Protein AF-A0A3M2CPX4-F1 (afdb_monomer_lite)

Sequence (340 aa):
MNQQHARAIAVATIAAAAAPALAQQAGPVGPAPAPIDASLMPEEFTLDAMALGVCPDEPPLENFSLTGSVVSVPGFNQGEECAVILNAPANHYPIEILKIRVGWSSVNGGLPDSLEDALRIYPAGLPNPGPFQFEVLGPVLIDGGINEFDITTGGTGSRIVNGGPFTVSLRIANTQTPADPAPFHDANGCQPGKNAVLVNGAVWADACALGVSGDWVMGVVYRRVNCGPDCNGNGIDDPDEIAANPALDCDLDGVLDSCQIAANPALDLNNNGVLDSCEAPLCPADISGDGVVDGLDISFILNVFGPCPPLPPCREDLSGDGVVDGLDISFVLNAFGPCP

pLDDT: mean 81.35, std 20.55, range [25.19, 98.5]

Secondary structure (DSSP, 8-state):
--TTS-TTTT---S----------PPPPPPPPPPPP--TTPPP---------PPPPBPPPEES---SS--EE---PPTT-EEEEEE---GGG-SEEEEEEEEEEE-SSS-PPPEE-SEEEEESS-TT---S-SEEEE-PEEPTTEEEEEE-SSS-EE--EE-SSSEEEEEE-SSPPPTTS-EEEE-SS-PPTTTEEEEETTTEEEEHHHHT--S-BSEEEEEEES-----SS-SSS-HHHHHHH-GGGSSS-SSS-HHHHHHH-GGG-TT-SSS-GGG-TTS-TT--S-SSEESHHHHHHHHHS-EEPPSSSPPTT-SS-SSEESHHHHHHHHHT-EE--

Foldseek 3Di:
DPPDCQQVLDDDDDDDDDDDDDDDDDDDDDDDDDDDDPPDDDDDDPPDPPDQDFADKDDWFFDADQPADKDFDAFDAAFKKKKFWTFDPFVQFFKFFFKKKFFKAFPVWDDDKDWFAWKFKAQAFPPDSDDTQKIAGTDTDHHDGIDIDGPPPGTDGGRTHGGDRIMIITGGHHGTDNRDMGWIFHQPFDDFRGIWMQHPNHGIDTSVVSPDGGGTRITTIMGGPDQAPPQVPPSHGQQVVCVVPVVQVQVVPSGGLQSVCVVPVVQPVVPPSGGCVNDPPLQLQPPVPPQFLDVVSVVVLVVQFFFFDPPPGDSLPPVPPRGRDPVSVVSSVVRGTGGD

Radius of gyration: 32.0 Å; chains: 1; bounding box: 67×47×92 Å

Structure (mmCIF, N/CA/C/O backbone):
data_AF-A0A3M2CPX4-F1
#
_entry.id   AF-A0A3M2CPX4-F1
#
loop_
_atom_site.group_PDB
_atom_site.id
_atom_site.type_symbol
_atom_site.label_atom_id
_atom_site.label_alt_id
_atom_site.label_comp_id
_atom_site.label_asym_id
_atom_site.label_entity_id
_atom_site.label_seq_id
_atom_site.pdbx_PDB_ins_code
_atom_site.Cartn_x
_atom_site.Cartn_y
_atom_site.Cartn_z
_atom_site.occupancy
_atom_site.B_iso_or_equiv
_atom_site.auth_seq_id
_atom_site.auth_comp_id
_atom_site.auth_asym_id
_atom_site.auth_atom_id
_atom_site.pdbx_PDB_model_num
ATOM 1 N N . MET A 1 1 ? 34.198 -15.309 -19.920 1.00 33.84 1 MET A N 1
ATOM 2 C CA . MET A 1 1 ? 33.101 -15.428 -18.934 1.00 33.84 1 MET A CA 1
ATOM 3 C C . MET A 1 1 ? 32.998 -14.060 -18.268 1.00 33.84 1 MET A C 1
ATOM 5 O O . MET A 1 1 ? 33.926 -13.734 -17.555 1.00 33.84 1 MET A O 1
ATOM 9 N N . ASN A 1 2 ? 32.104 -13.111 -18.574 1.00 33.31 2 ASN A N 1
ATOM 10 C CA . ASN A 1 2 ? 30.691 -13.154 -18.976 1.00 33.31 2 ASN A CA 1
ATOM 11 C C . ASN A 1 2 ? 30.309 -11.934 -19.859 1.00 33.31 2 ASN A C 1
ATOM 13 O O . ASN A 1 2 ? 29.407 -11.181 -19.525 1.00 33.31 2 ASN A O 1
ATOM 17 N N . GLN A 1 3 ? 30.970 -11.709 -20.998 1.00 35.62 3 GLN A N 1
ATOM 18 C CA . GLN A 1 3 ? 30.636 -10.586 -21.901 1.00 35.62 3 GLN A CA 1
ATOM 19 C C . GLN A 1 3 ? 29.463 -10.883 -22.873 1.00 35.62 3 GLN A C 1
ATOM 21 O O . GLN A 1 3 ? 29.352 -10.254 -23.920 1.00 35.62 3 GLN A O 1
ATOM 26 N N . GLN A 1 4 ? 28.598 -11.862 -22.562 1.00 36.62 4 GLN A N 1
ATOM 27 C CA . GLN A 1 4 ? 27.505 -12.325 -23.443 1.00 36.62 4 GLN A CA 1
ATOM 28 C C . GLN A 1 4 ? 26.195 -12.749 -22.730 1.00 36.62 4 GLN A C 1
ATOM 30 O O . GLN A 1 4 ? 25.322 -13.312 -23.383 1.00 36.62 4 GLN A O 1
ATOM 35 N N . HIS A 1 5 ? 26.000 -12.505 -21.428 1.00 40.91 5 HIS A N 1
ATOM 36 C CA . HIS A 1 5 ? 24.935 -13.189 -20.663 1.00 40.91 5 HIS A CA 1
ATOM 37 C C . HIS A 1 5 ? 23.522 -12.566 -20.626 1.00 40.91 5 HIS A C 1
ATOM 39 O O . HIS A 1 5 ? 22.710 -13.060 -19.859 1.00 40.91 5 HIS A O 1
ATOM 45 N N . ALA A 1 6 ? 23.164 -11.594 -21.478 1.00 40.69 6 ALA A N 1
ATOM 46 C CA . ALA A 1 6 ? 21.755 -11.193 -21.670 1.00 40.69 6 ALA A CA 1
ATOM 47 C C . ALA A 1 6 ? 21.588 -10.235 -22.873 1.00 40.69 6 ALA A C 1
ATOM 49 O O . ALA A 1 6 ? 21.603 -9.026 -22.703 1.00 40.69 6 ALA A O 1
ATOM 50 N N . ARG A 1 7 ? 21.448 -10.721 -24.114 1.00 50.34 7 ARG A N 1
ATOM 51 C CA . ARG A 1 7 ? 21.312 -9.873 -25.333 1.00 50.34 7 ARG A CA 1
ATOM 52 C C . ARG A 1 7 ? 19.991 -9.050 -25.397 1.00 50.34 7 ARG A C 1
ATOM 54 O O . ARG A 1 7 ? 19.161 -9.376 -26.231 1.00 50.34 7 ARG A O 1
ATOM 61 N N . ALA A 1 8 ? 19.793 -8.031 -24.555 1.00 47.91 8 ALA A N 1
ATOM 62 C CA . ALA A 1 8 ? 18.477 -7.474 -24.157 1.00 47.91 8 ALA A CA 1
ATOM 63 C C . ALA A 1 8 ? 17.665 -8.439 -23.260 1.00 47.91 8 ALA A C 1
ATOM 65 O O . ALA A 1 8 ? 16.444 -8.442 -23.237 1.00 47.91 8 ALA A O 1
ATOM 66 N N . ILE A 1 9 ? 18.391 -9.294 -22.528 1.00 50.78 9 ILE A N 1
ATOM 67 C CA . ILE A 1 9 ? 17.902 -10.499 -21.848 1.00 50.78 9 ILE A CA 1
ATOM 68 C C . ILE A 1 9 ? 17.323 -11.557 -22.827 1.00 50.78 9 ILE A C 1
ATOM 70 O O . ILE A 1 9 ? 16.130 -11.793 -22.929 1.00 50.78 9 ILE A O 1
ATOM 74 N N . ALA A 1 10 ? 18.230 -12.165 -23.609 1.00 34.03 10 ALA A N 1
ATOM 75 C CA . ALA A 1 10 ? 18.066 -13.326 -24.503 1.00 34.03 10 ALA A CA 1
ATOM 76 C C . ALA A 1 10 ? 16.714 -13.474 -25.241 1.00 34.03 10 ALA A C 1
ATOM 78 O O . ALA A 1 10 ? 15.891 -14.302 -24.873 1.00 34.03 10 ALA A O 1
ATOM 79 N N . VAL A 1 11 ? 16.561 -12.735 -26.351 1.00 37.16 11 VAL A N 1
ATOM 80 C CA . VAL A 1 11 ? 15.769 -13.069 -27.557 1.00 37.16 11 VAL A CA 1
ATOM 81 C C . VAL A 1 11 ? 14.735 -14.179 -27.350 1.00 37.16 11 VAL A C 1
ATOM 83 O O . VAL A 1 11 ? 15.082 -15.362 -27.392 1.00 37.16 11 VAL A O 1
ATOM 86 N N . ALA A 1 12 ? 13.469 -13.767 -27.232 1.00 33.94 12 ALA A N 1
ATOM 87 C CA . ALA A 1 12 ? 12.294 -14.451 -27.766 1.00 33.94 12 ALA A CA 1
ATOM 88 C C . ALA A 1 12 ? 12.654 -15.681 -28.614 1.00 33.94 12 ALA A C 1
ATOM 90 O O . ALA A 1 12 ? 12.834 -15.592 -29.829 1.00 33.94 12 ALA A O 1
ATOM 91 N N . THR A 1 13 ? 12.811 -16.839 -27.986 1.00 32.78 13 THR A N 1
ATOM 92 C CA . THR A 1 13 ? 13.064 -18.069 -28.723 1.00 32.78 13 THR A CA 1
ATOM 93 C C . THR A 1 13 ? 11.813 -18.911 -28.622 1.00 32.78 13 THR A C 1
ATOM 95 O O . THR A 1 13 ? 11.566 -19.574 -27.624 1.00 32.78 13 THR A O 1
ATOM 98 N N . ILE A 1 14 ? 11.073 -18.867 -29.737 1.00 29.19 14 ILE A N 1
ATOM 99 C CA . ILE A 1 14 ? 9.973 -19.730 -30.187 1.00 29.19 14 ILE A CA 1
ATOM 100 C C . ILE A 1 14 ? 8.615 -19.006 -30.209 1.00 29.19 14 ILE A C 1
ATOM 102 O O . ILE A 1 14 ? 7.909 -18.908 -29.218 1.00 29.19 14 ILE A O 1
ATOM 106 N N . ALA A 1 15 ? 8.261 -18.534 -31.408 1.00 31.23 15 ALA A N 1
ATOM 107 C CA . ALA A 1 15 ? 6.926 -18.616 -31.998 1.00 31.23 15 ALA A CA 1
ATOM 108 C C . ALA A 1 15 ? 5.713 -18.614 -31.039 1.00 31.23 15 ALA A C 1
ATOM 110 O O . ALA A 1 15 ? 5.285 -19.666 -30.572 1.00 31.23 15 ALA A O 1
ATOM 111 N N . ALA A 1 16 ? 5.039 -17.469 -30.922 1.00 28.34 16 ALA A N 1
ATOM 112 C CA . ALA A 1 16 ? 3.586 -17.462 -30.785 1.00 28.34 16 ALA A CA 1
ATOM 113 C C . ALA A 1 16 ? 3.006 -16.964 -32.112 1.00 28.34 16 ALA A C 1
ATOM 115 O O . ALA A 1 16 ? 3.350 -15.894 -32.608 1.00 28.34 16 ALA A O 1
ATOM 116 N N . ALA A 1 17 ? 2.240 -17.848 -32.739 1.00 25.30 17 ALA A N 1
ATOM 117 C CA . ALA A 1 17 ? 1.821 -17.813 -34.125 1.00 25.30 17 ALA A CA 1
ATOM 118 C C . ALA A 1 17 ? 1.102 -16.522 -34.543 1.00 25.30 17 ALA A C 1
ATOM 120 O O . ALA A 1 17 ? 0.363 -15.911 -33.776 1.00 25.30 17 ALA A O 1
ATOM 121 N N . ALA A 1 18 ? 1.285 -16.181 -35.819 1.00 31.77 18 ALA A N 1
ATOM 122 C CA . ALA A 1 18 ? 0.488 -15.207 -36.541 1.00 31.77 18 ALA A CA 1
ATOM 123 C C . ALA A 1 18 ? -1.016 -15.389 -36.260 1.00 31.77 18 ALA A C 1
ATOM 125 O O . ALA A 1 18 ? -1.585 -16.442 -36.549 1.00 31.77 18 ALA A O 1
ATOM 126 N N . ALA A 1 19 ? -1.659 -14.333 -35.766 1.00 25.19 19 ALA A N 1
ATOM 127 C CA . ALA A 1 19 ? -3.101 -14.147 -35.843 1.00 25.19 19 ALA A CA 1
ATOM 128 C C . ALA A 1 19 ? -3.364 -12.843 -36.618 1.00 25.19 19 ALA A C 1
ATOM 130 O O . ALA A 1 19 ? -2.621 -11.873 -36.449 1.00 25.19 19 ALA A O 1
ATOM 131 N N . PRO A 1 20 ? -4.344 -12.824 -37.536 1.00 26.30 20 PRO A N 1
ATOM 132 C CA . PRO A 1 20 ? -4.463 -11.772 -38.532 1.00 26.30 20 PRO A CA 1
ATOM 133 C C . PRO A 1 20 ? -4.984 -10.474 -37.913 1.00 26.30 20 PRO A C 1
ATOM 135 O O . PRO A 1 20 ? -5.778 -10.482 -36.975 1.00 26.30 20 PRO A O 1
ATOM 138 N N . ALA A 1 21 ? -4.560 -9.357 -38.501 1.00 27.06 21 ALA A N 1
ATOM 139 C CA . ALA A 1 21 ? -5.095 -8.035 -38.226 1.00 27.06 21 ALA A CA 1
ATOM 140 C C . ALA A 1 21 ? -6.624 -8.025 -38.406 1.00 27.06 21 ALA A C 1
ATOM 142 O O . ALA A 1 21 ? -7.132 -8.179 -39.519 1.00 27.06 21 ALA A O 1
ATOM 143 N N . LEU A 1 22 ? -7.353 -7.820 -37.310 1.00 25.73 22 LEU A N 1
ATOM 144 C CA . LEU A 1 22 ? -8.761 -7.450 -37.340 1.00 25.73 22 LEU A CA 1
ATOM 145 C C . LEU A 1 22 ? -8.846 -5.926 -37.325 1.00 25.73 22 LEU A C 1
ATOM 147 O O . LEU A 1 22 ? -8.601 -5.272 -36.316 1.00 25.73 22 LEU A O 1
ATOM 151 N N . ALA A 1 23 ? -9.186 -5.370 -38.484 1.00 32.97 23 ALA A N 1
ATOM 152 C CA . ALA A 1 23 ? -9.671 -4.009 -38.602 1.00 32.97 23 ALA A CA 1
ATOM 153 C C . ALA A 1 23 ? -10.959 -3.867 -37.775 1.00 32.97 23 ALA A C 1
ATOM 155 O O . ALA A 1 23 ? -11.937 -4.566 -38.038 1.00 32.97 23 ALA A O 1
ATOM 156 N N . GLN A 1 24 ? -10.982 -2.947 -36.810 1.00 29.44 24 GLN A N 1
ATOM 157 C CA . GLN A 1 24 ? -12.228 -2.477 -36.212 1.00 29.44 24 GLN A CA 1
ATOM 158 C C . GLN A 1 24 ? -12.453 -1.018 -36.591 1.00 29.44 24 GLN A C 1
ATOM 160 O O . GLN A 1 24 ? -11.697 -0.115 -36.246 1.00 29.44 24 GLN A O 1
ATOM 165 N N . GLN A 1 25 ? -13.505 -0.846 -37.385 1.00 27.78 25 GLN A N 1
ATOM 166 C CA . GLN A 1 25 ? -14.085 0.420 -37.785 1.00 27.78 25 GLN A CA 1
ATOM 167 C C . GLN A 1 25 ? -14.740 1.077 -36.566 1.00 27.78 25 GLN A C 1
ATOM 169 O O . GLN A 1 25 ? -15.472 0.423 -35.825 1.00 27.78 25 GLN A O 1
ATOM 174 N N . ALA A 1 26 ? -14.495 2.373 -36.383 1.00 28.81 26 ALA A N 1
ATOM 175 C CA . ALA A 1 26 ? -15.201 3.192 -35.410 1.00 28.81 26 ALA A CA 1
ATOM 176 C C . ALA A 1 26 ? -16.690 3.300 -35.794 1.00 28.81 26 ALA A C 1
ATOM 178 O O . ALA A 1 26 ? -17.024 3.808 -36.865 1.00 28.81 26 ALA A O 1
ATOM 179 N N . GLY A 1 27 ? -17.577 2.818 -34.922 1.00 32.31 27 GLY A N 1
ATOM 180 C CA . GLY A 1 27 ? -19.010 3.118 -34.960 1.00 32.31 27 GLY A CA 1
ATOM 181 C C . GLY A 1 27 ? -19.337 4.340 -34.085 1.00 32.31 27 GLY A C 1
ATOM 182 O O . GLY A 1 27 ? -18.608 4.603 -33.128 1.00 32.31 27 GLY A O 1
ATOM 183 N N . PRO A 1 28 ? -20.400 5.107 -34.390 1.00 30.61 28 PRO A N 1
ATOM 184 C CA . PRO A 1 28 ? -20.718 6.341 -33.676 1.00 30.61 28 PRO A CA 1
ATOM 185 C C . PRO A 1 28 ? -21.241 6.066 -32.258 1.00 30.61 28 PRO A C 1
ATOM 187 O O . PRO A 1 28 ? -22.150 5.261 -32.058 1.00 30.61 28 PRO A O 1
ATOM 190 N N . VAL A 1 29 ? -20.673 6.777 -31.282 1.00 36.50 29 VAL A N 1
ATOM 191 C CA . VAL A 1 29 ? -21.113 6.811 -29.880 1.00 36.50 29 VAL A CA 1
ATOM 192 C C . VAL A 1 29 ? -22.450 7.563 -29.797 1.00 36.50 29 VAL A C 1
ATOM 194 O O . VAL A 1 29 ? -22.574 8.670 -30.321 1.00 36.50 29 VAL A O 1
ATOM 197 N N . GLY A 1 30 ? -23.463 6.944 -29.181 1.00 33.06 30 GLY A N 1
ATOM 198 C CA . GLY A 1 30 ? -24.773 7.558 -28.922 1.00 33.06 30 GLY A CA 1
ATOM 199 C C . GLY A 1 30 ? -24.707 8.701 -27.894 1.00 33.06 30 GLY A C 1
ATOM 200 O O . GLY A 1 30 ? -23.693 8.854 -27.214 1.00 33.06 30 GLY A O 1
ATOM 201 N N . PRO A 1 31 ? -25.761 9.530 -27.775 1.00 32.72 31 PRO A N 1
ATOM 202 C CA . PRO A 1 31 ? -25.719 10.722 -26.937 1.00 32.72 31 PRO A CA 1
ATOM 203 C C . PRO A 1 31 ? -25.664 10.375 -25.443 1.00 32.72 31 PRO A C 1
ATOM 205 O O . PRO A 1 31 ? -26.282 9.413 -24.986 1.00 32.72 31 PRO A O 1
ATOM 208 N N . ALA A 1 32 ? -24.919 11.197 -24.702 1.00 34.38 32 ALA A N 1
ATOM 209 C CA . ALA A 1 32 ? -24.736 11.107 -23.259 1.00 34.38 32 ALA A CA 1
ATOM 210 C C . ALA A 1 32 ? -26.069 11.219 -22.485 1.00 34.38 32 ALA A C 1
ATOM 212 O O . ALA A 1 32 ? -26.958 11.963 -22.914 1.00 34.38 32 ALA A O 1
ATOM 213 N N . PRO A 1 33 ? -26.219 10.530 -21.337 1.00 31.88 33 PRO A N 1
ATOM 214 C CA . PRO A 1 33 ? -27.365 10.725 -20.457 1.00 31.88 33 PRO A CA 1
ATOM 215 C C . PRO A 1 33 ? -27.341 12.125 -19.820 1.00 31.88 33 PRO A C 1
ATOM 217 O O . PRO A 1 33 ? -26.282 12.668 -19.508 1.00 31.88 33 PRO A O 1
ATOM 220 N N . ALA A 1 34 ? -28.530 12.710 -19.666 1.00 36.09 34 ALA A N 1
ATOM 221 C CA . ALA A 1 34 ? -28.745 14.050 -19.122 1.00 36.09 34 ALA A CA 1
ATOM 222 C C . ALA A 1 34 ? -28.325 14.163 -17.637 1.00 36.09 34 ALA A C 1
ATOM 224 O O . ALA A 1 34 ? -28.389 13.165 -16.915 1.00 36.09 34 ALA A O 1
ATOM 225 N N . PRO A 1 35 ? -27.924 15.362 -17.168 1.00 36.22 35 PRO A N 1
ATOM 226 C CA . PRO A 1 35 ? -27.501 15.571 -15.788 1.00 36.22 35 PRO A CA 1
ATOM 227 C C . PRO A 1 35 ? -28.671 15.426 -14.807 1.00 36.22 35 PRO A C 1
ATOM 229 O O . PRO A 1 35 ? -29.792 15.860 -15.069 1.00 36.22 35 PRO A O 1
ATOM 232 N N . ILE A 1 36 ? -28.369 14.819 -13.664 1.00 38.72 36 ILE A N 1
ATOM 233 C CA . ILE A 1 36 ? -29.230 14.725 -12.483 1.00 38.72 36 ILE A CA 1
ATOM 234 C C . ILE A 1 36 ? -29.368 16.114 -11.844 1.00 38.72 36 ILE A C 1
ATOM 236 O O . ILE A 1 36 ? -28.372 16.772 -11.552 1.00 38.72 36 ILE A O 1
ATOM 240 N N . ASP A 1 37 ? -30.612 16.559 -11.668 1.00 39.53 37 ASP A N 1
ATOM 241 C CA . ASP A 1 37 ? -30.983 17.827 -11.036 1.00 39.53 37 ASP A CA 1
ATOM 242 C C . ASP A 1 37 ? -30.763 17.743 -9.515 1.00 39.53 37 ASP A C 1
ATOM 244 O O . ASP A 1 37 ? -31.444 16.993 -8.815 1.00 39.53 37 ASP A O 1
ATOM 248 N N . ALA A 1 38 ? -29.785 18.499 -9.011 1.00 40.66 38 ALA A N 1
ATOM 249 C CA . ALA A 1 38 ? -29.392 18.542 -7.602 1.00 40.66 38 ALA A CA 1
ATOM 250 C C . ALA A 1 38 ? -30.341 19.376 -6.711 1.00 40.66 38 ALA A C 1
ATOM 252 O O . ALA A 1 38 ? -30.062 19.564 -5.531 1.00 40.66 38 ALA A O 1
ATOM 253 N N . SER A 1 39 ? -31.464 19.877 -7.236 1.00 38.44 39 SER A N 1
ATOM 254 C CA . SER A 1 39 ? -32.357 20.795 -6.513 1.00 38.44 39 SER A CA 1
ATOM 255 C C . SER A 1 39 ? -33.370 20.125 -5.558 1.00 38.44 39 SER A C 1
ATOM 257 O O . SER A 1 39 ? -34.274 20.810 -5.076 1.00 38.44 39 SER A O 1
ATOM 259 N N . LEU A 1 40 ? -33.284 18.815 -5.288 1.00 38.53 40 LEU A N 1
ATOM 260 C CA . LEU A 1 40 ? -34.324 18.080 -4.537 1.00 38.53 40 LEU A CA 1
ATOM 261 C C . LEU A 1 40 ? -33.831 17.224 -3.355 1.00 38.53 40 LEU A C 1
ATOM 263 O O . LEU A 1 40 ? -34.561 16.339 -2.910 1.00 38.53 40 LEU A O 1
ATOM 267 N N . MET A 1 41 ? -32.643 17.480 -2.801 1.00 34.59 41 MET A N 1
ATOM 268 C CA . MET A 1 41 ? -32.239 16.836 -1.541 1.00 34.59 41 MET A CA 1
ATOM 269 C C . MET A 1 41 ? -32.631 17.724 -0.347 1.00 34.59 41 MET A C 1
ATOM 271 O O . MET A 1 41 ? -32.275 18.902 -0.351 1.00 34.59 41 MET A O 1
ATOM 275 N N . PRO A 1 42 ? -33.410 17.217 0.630 1.00 36.31 42 PRO A N 1
ATOM 276 C CA . PRO A 1 42 ? -33.838 18.004 1.779 1.00 36.31 42 PRO A CA 1
ATOM 277 C C . PRO A 1 42 ? -32.645 18.328 2.682 1.00 36.31 42 PRO A C 1
ATOM 279 O O . PRO A 1 42 ? -31.832 17.459 2.989 1.00 36.31 42 PRO A O 1
ATOM 282 N N . GLU A 1 43 ? -32.565 19.592 3.089 1.00 48.88 43 GLU A N 1
ATOM 283 C CA . GLU A 1 43 ? -31.666 20.072 4.132 1.00 48.88 43 GLU A CA 1
ATOM 284 C C . GLU A 1 43 ? -32.014 19.368 5.443 1.00 48.88 43 GLU A C 1
ATOM 286 O O . GLU A 1 43 ? -33.153 19.489 5.880 1.00 48.88 43 GLU A O 1
ATOM 291 N N . GLU A 1 44 ? -31.076 18.609 6.013 1.00 50.31 44 GLU A N 1
ATOM 292 C CA . GLU A 1 44 ? -30.770 18.508 7.449 1.00 50.31 44 GLU A CA 1
ATOM 293 C C . GLU A 1 44 ? -29.516 17.625 7.615 1.00 50.31 44 GLU A C 1
ATOM 295 O O . GLU A 1 44 ? -29.359 16.615 6.931 1.00 50.31 44 GLU A O 1
ATOM 300 N N . PHE A 1 45 ? -28.635 18.035 8.532 1.00 36.19 45 PHE A N 1
ATOM 301 C CA . PHE A 1 45 ? -27.302 17.491 8.833 1.00 36.19 45 PHE A CA 1
ATOM 302 C C . PHE A 1 45 ? -26.130 18.052 8.010 1.00 36.19 45 PHE A C 1
ATOM 304 O O . PHE A 1 45 ? -25.425 17.362 7.277 1.00 36.19 45 PHE A O 1
ATOM 311 N N . THR A 1 46 ? -25.862 19.342 8.214 1.00 37.75 46 THR A N 1
ATOM 312 C CA . THR A 1 46 ? -24.510 19.889 8.072 1.00 37.75 46 THR A CA 1
ATOM 313 C C . THR A 1 46 ? -23.635 19.309 9.186 1.00 37.75 46 THR A C 1
ATOM 315 O O . THR A 1 46 ? -23.463 19.933 10.234 1.00 37.75 46 THR A O 1
ATOM 318 N N . LEU A 1 47 ? -23.103 18.102 8.978 1.00 41.31 47 LEU A N 1
ATOM 319 C CA . LEU A 1 47 ? -21.823 17.759 9.582 1.00 41.31 47 LEU A CA 1
ATOM 320 C C . LEU A 1 47 ? -20.824 18.699 8.910 1.00 41.31 47 LEU A C 1
ATOM 322 O O . LEU A 1 47 ? -20.723 18.714 7.680 1.00 41.31 47 LEU A O 1
ATOM 326 N N . ASP A 1 48 ? -20.216 19.573 9.706 1.00 36.00 48 ASP A N 1
ATOM 327 C CA . ASP A 1 48 ? -19.206 20.510 9.244 1.00 36.00 48 ASP A CA 1
ATOM 328 C C . ASP A 1 48 ? -18.254 19.808 8.277 1.00 36.00 48 ASP A C 1
ATOM 330 O O . ASP A 1 48 ? -17.854 18.662 8.490 1.00 36.00 48 ASP A O 1
ATOM 334 N N . ALA A 1 49 ? -17.882 20.525 7.220 1.00 37.56 49 ALA A N 1
ATOM 335 C CA . ALA A 1 49 ? -16.702 20.232 6.434 1.00 37.56 49 ALA A CA 1
ATOM 336 C C . ALA A 1 49 ? -15.473 20.320 7.359 1.00 37.56 49 ALA A C 1
ATOM 338 O O . ALA A 1 49 ? -14.713 21.287 7.321 1.00 37.56 49 ALA A O 1
ATOM 339 N N . MET A 1 50 ? -15.297 19.320 8.224 1.00 41.84 50 MET A N 1
ATOM 340 C CA . MET A 1 50 ? -14.014 18.980 8.799 1.00 41.84 50 MET A CA 1
ATOM 341 C C . MET A 1 50 ? -13.107 18.768 7.598 1.00 41.84 50 MET A C 1
ATOM 343 O O . MET A 1 50 ? -13.442 18.016 6.682 1.00 41.84 50 MET A O 1
ATOM 347 N N . ALA A 1 51 ? -12.061 19.584 7.531 1.00 42.59 51 ALA A N 1
ATOM 348 C CA . ALA A 1 51 ? -11.161 19.682 6.402 1.00 42.59 51 ALA A CA 1
ATOM 349 C C . ALA A 1 51 ? -10.871 18.290 5.830 1.00 42.59 51 ALA A C 1
ATOM 351 O O . ALA A 1 51 ? -10.304 17.459 6.531 1.00 42.59 51 ALA A O 1
ATOM 352 N N . LEU A 1 52 ? -11.232 18.046 4.564 1.00 49.94 52 LEU A N 1
ATOM 353 C CA . LEU A 1 52 ? -10.640 16.948 3.803 1.00 49.94 52 LEU A CA 1
ATOM 354 C C . LEU A 1 52 ? -9.155 17.289 3.666 1.00 49.94 52 LEU A C 1
ATOM 356 O O . LEU A 1 52 ? -8.729 17.950 2.715 1.00 49.94 52 LEU A O 1
ATOM 360 N N . GLY A 1 53 ? -8.396 16.954 4.706 1.00 62.06 53 GLY A N 1
ATOM 361 C CA . GLY A 1 53 ? -6.955 17.033 4.726 1.00 62.06 53 GLY A CA 1
ATOM 362 C C . GLY A 1 53 ? -6.426 16.205 3.569 1.00 62.06 53 GLY A C 1
ATOM 363 O O . GLY A 1 53 ? -6.974 15.166 3.209 1.00 62.06 53 GLY A O 1
ATOM 364 N N . VAL A 1 54 ? -5.369 16.700 2.939 1.00 74.62 54 VAL A N 1
ATOM 365 C CA . VAL A 1 54 ? -4.602 15.877 2.014 1.00 74.62 54 VAL A CA 1
ATOM 366 C C . VAL A 1 54 ? -4.044 14.711 2.820 1.00 74.62 54 VAL A C 1
ATOM 368 O O . VAL A 1 54 ? -3.378 14.946 3.827 1.00 74.62 54 VAL A O 1
ATOM 371 N N . CYS A 1 55 ? -4.311 13.485 2.378 1.00 83.25 55 CYS A N 1
ATOM 372 C CA . CYS A 1 55 ? -3.799 12.300 3.052 1.00 83.25 55 CYS A CA 1
ATOM 373 C C . CYS A 1 55 ? -2.276 12.332 3.136 1.00 83.25 55 CYS A C 1
ATOM 375 O O . CYS A 1 55 ? -1.633 12.821 2.196 1.00 83.25 55 CYS A O 1
ATOM 377 N N . PRO A 1 56 ? -1.702 11.820 4.236 1.00 85.19 56 PRO A N 1
ATOM 378 C CA . PRO A 1 56 ? -0.261 11.762 4.391 1.00 85.19 56 PRO A CA 1
ATOM 379 C C . PRO A 1 56 ? 0.373 10.955 3.257 1.00 85.19 56 PRO A C 1
ATOM 381 O O . PRO A 1 56 ? -0.229 10.042 2.682 1.00 85.19 56 PRO A O 1
ATOM 384 N N . ASP A 1 57 ? 1.613 11.312 2.942 1.00 91.06 57 ASP A N 1
ATOM 385 C CA . ASP A 1 57 ? 2.428 10.543 2.015 1.00 91.06 57 ASP A CA 1
ATOM 386 C C . ASP A 1 57 ? 2.791 9.206 2.666 1.00 91.06 57 ASP A C 1
ATOM 388 O O . ASP A 1 57 ? 3.291 9.149 3.792 1.00 91.06 57 ASP A O 1
ATOM 392 N N . GLU A 1 58 ? 2.574 8.127 1.929 1.00 90.88 58 GLU A N 1
ATOM 393 C CA . GLU A 1 58 ? 2.949 6.786 2.347 1.00 90.88 58 GLU A CA 1
ATOM 394 C C . GLU A 1 58 ? 4.459 6.576 2.151 1.00 90.88 58 GLU A C 1
ATOM 396 O O . GLU A 1 58 ? 5.064 7.162 1.238 1.00 90.88 58 GLU A O 1
ATOM 401 N N . PRO A 1 59 ? 5.099 5.708 2.956 1.00 91.62 59 PRO A N 1
ATOM 402 C CA . PRO A 1 59 ? 6.468 5.285 2.701 1.00 91.62 59 PRO A CA 1
ATOM 403 C C . PRO A 1 59 ? 6.638 4.762 1.265 1.00 91.62 59 PRO A C 1
ATOM 405 O O . PRO A 1 59 ? 5.680 4.247 0.676 1.00 91.62 59 PRO A O 1
ATOM 408 N N . PRO A 1 60 ? 7.850 4.847 0.685 1.00 95.38 60 PRO A N 1
ATOM 409 C CA . PRO A 1 60 ? 8.066 4.385 -0.675 1.00 95.38 60 PRO A CA 1
ATOM 410 C C . PRO A 1 60 ? 7.621 2.931 -0.871 1.00 95.38 60 PRO A C 1
ATOM 412 O O . PRO A 1 60 ? 8.062 2.029 -0.163 1.00 95.38 60 PRO A O 1
ATOM 415 N N . LEU A 1 61 ? 6.761 2.711 -1.862 1.00 97.25 61 LEU A N 1
ATOM 416 C CA . LEU A 1 61 ? 6.336 1.387 -2.288 1.00 97.25 61 LEU A CA 1
ATOM 417 C C . LEU A 1 61 ? 7.345 0.846 -3.297 1.00 97.25 61 LEU A C 1
ATOM 419 O O . LEU A 1 61 ? 7.476 1.367 -4.409 1.00 97.25 61 LEU A O 1
ATOM 423 N N . GLU A 1 62 ? 8.054 -0.201 -2.899 1.00 95.44 62 GLU A N 1
ATOM 424 C CA . GLU A 1 62 ? 9.146 -0.815 -3.649 1.00 95.44 62 GLU A CA 1
ATOM 425 C C . GLU A 1 62 ? 9.229 -2.319 -3.366 1.00 95.44 62 GLU A C 1
ATOM 427 O O . GLU A 1 62 ? 8.744 -2.789 -2.338 1.00 95.44 62 GLU A O 1
ATOM 432 N N . ASN A 1 63 ? 9.825 -3.082 -4.288 1.00 92.19 63 ASN A N 1
ATOM 433 C CA . ASN A 1 63 ? 10.028 -4.527 -4.114 1.00 92.19 63 ASN A CA 1
ATOM 434 C C . ASN A 1 63 ? 11.493 -4.904 -3.824 1.00 92.19 63 ASN A C 1
ATOM 436 O O . ASN A 1 63 ? 11.743 -6.044 -3.449 1.00 92.19 63 ASN A O 1
ATOM 440 N N . PHE A 1 64 ? 12.443 -3.983 -4.008 1.00 91.44 64 PHE A N 1
ATOM 441 C CA . PHE A 1 64 ? 13.879 -4.239 -3.860 1.00 91.44 64 PHE A CA 1
ATOM 442 C C . PHE A 1 64 ? 14.366 -4.022 -2.418 1.00 91.44 64 PHE A C 1
ATOM 444 O O . PHE A 1 64 ? 13.726 -3.341 -1.619 1.00 91.44 64 PHE A O 1
ATOM 451 N N . SER A 1 65 ? 15.553 -4.539 -2.098 1.00 86.88 65 SER A N 1
ATOM 452 C CA . SER A 1 65 ? 16.312 -4.212 -0.891 1.00 86.88 65 SER A CA 1
ATOM 453 C C . SER A 1 65 ? 17.744 -3.825 -1.239 1.00 86.88 65 SER A C 1
ATOM 455 O O . SER A 1 65 ? 18.492 -4.578 -1.858 1.00 86.88 65 SER A O 1
ATOM 457 N N . LEU A 1 66 ? 18.200 -2.684 -0.725 1.00 82.06 66 LEU A N 1
ATOM 458 C CA . LEU A 1 66 ? 19.588 -2.236 -0.899 1.00 82.06 66 LEU A CA 1
ATOM 459 C C . LEU A 1 66 ? 20.580 -2.935 0.047 1.00 82.06 66 LEU A C 1
ATOM 461 O O . LEU A 1 66 ? 21.725 -2.505 0.192 1.00 82.06 66 LEU A O 1
ATOM 465 N N . THR A 1 67 ? 20.171 -4.017 0.711 1.00 73.50 67 THR A N 1
ATOM 466 C CA . THR A 1 67 ? 21.074 -4.856 1.503 1.00 73.50 67 THR A CA 1
ATOM 467 C C . THR A 1 67 ? 21.964 -5.688 0.577 1.00 73.50 67 THR A C 1
ATOM 469 O O . THR A 1 67 ? 21.631 -6.823 0.243 1.00 73.50 67 THR A O 1
ATOM 472 N N . GLY A 1 68 ? 23.103 -5.136 0.154 1.00 69.69 68 GLY A N 1
ATOM 473 C CA . GLY A 1 68 ? 24.077 -5.842 -0.682 1.00 69.69 68 GLY A CA 1
ATOM 474 C C . GLY A 1 68 ? 24.677 -4.969 -1.778 1.00 69.69 68 GLY A C 1
ATOM 475 O O . GLY A 1 68 ? 24.740 -3.748 -1.660 1.00 69.69 68 GLY A O 1
ATOM 476 N N . SER A 1 69 ? 25.167 -5.611 -2.838 1.00 79.62 69 SER A N 1
ATOM 477 C CA . SER A 1 69 ? 25.627 -4.922 -4.046 1.00 79.62 69 SER A CA 1
ATOM 478 C C . SER A 1 69 ? 24.462 -4.679 -5.004 1.00 79.62 69 SER A C 1
ATOM 480 O O . SER A 1 69 ? 23.512 -5.454 -5.036 1.00 79.62 69 SER A O 1
ATOM 482 N N . VAL A 1 70 ? 24.572 -3.632 -5.814 1.00 84.06 70 VAL A N 1
ATOM 483 C CA . VAL A 1 70 ? 23.691 -3.387 -6.961 1.00 84.06 70 VAL A CA 1
ATOM 484 C C . VAL A 1 70 ? 24.407 -3.773 -8.250 1.00 84.06 70 VAL A C 1
ATOM 486 O O . VAL A 1 70 ? 25.640 -3.739 -8.316 1.00 84.06 70 VAL A O 1
ATOM 489 N N . VAL A 1 71 ? 23.646 -4.157 -9.271 1.00 85.31 71 VAL A N 1
ATOM 490 C CA . VAL A 1 71 ? 24.174 -4.590 -10.568 1.00 85.31 71 VAL A CA 1
ATOM 491 C C . VAL A 1 71 ? 23.475 -3.818 -11.680 1.00 85.31 71 VAL A C 1
ATOM 493 O O . VAL A 1 71 ? 22.273 -3.973 -11.891 1.00 85.31 71 VAL A O 1
ATOM 496 N N . SER A 1 72 ? 24.232 -2.990 -12.403 1.00 85.88 72 SER A N 1
ATOM 497 C CA . SER A 1 72 ? 23.741 -2.294 -13.597 1.00 85.88 72 SER A CA 1
ATOM 498 C C . SER A 1 72 ? 23.489 -3.266 -14.744 1.00 85.88 72 SER A C 1
ATOM 500 O O . SER A 1 72 ? 24.307 -4.151 -15.014 1.00 85.88 72 SER A O 1
ATOM 502 N N . VAL A 1 73 ? 22.387 -3.052 -15.461 1.00 84.38 73 VAL A N 1
ATOM 503 C CA . VAL A 1 73 ? 21.975 -3.855 -16.617 1.00 84.38 73 VAL A CA 1
ATOM 504 C C . VAL A 1 73 ? 21.958 -2.986 -17.873 1.00 84.38 73 VAL A C 1
ATOM 506 O O . VAL A 1 73 ? 20.910 -2.475 -18.262 1.00 84.38 73 VAL A O 1
ATOM 509 N N . PRO A 1 74 ? 23.115 -2.803 -18.529 1.00 80.69 74 PRO A N 1
ATOM 510 C CA . PRO A 1 74 ? 23.171 -2.107 -19.806 1.00 80.69 74 PRO A CA 1
ATOM 511 C C . PRO A 1 74 ? 22.601 -2.970 -20.941 1.00 80.69 74 PRO A C 1
ATOM 513 O O . PRO A 1 74 ? 22.472 -4.192 -20.824 1.00 80.69 74 PRO A O 1
ATOM 516 N N . GLY A 1 75 ? 22.367 -2.341 -22.094 1.00 80.56 75 GLY A N 1
ATOM 517 C CA . GLY A 1 75 ? 22.031 -3.034 -23.343 1.00 80.56 75 GLY A CA 1
ATOM 518 C C . GLY A 1 75 ? 20.559 -2.983 -23.745 1.00 80.56 75 GLY A C 1
ATOM 519 O O . GLY A 1 75 ? 20.164 -3.745 -24.628 1.00 80.56 75 GLY A O 1
ATOM 520 N N . PHE A 1 76 ? 19.770 -2.100 -23.131 1.00 85.19 76 PHE A N 1
ATOM 521 C CA . PHE A 1 76 ? 18.449 -1.742 -23.639 1.00 85.19 76 PHE A CA 1
ATOM 522 C C . PHE A 1 76 ? 18.571 -0.995 -24.973 1.00 85.19 76 PHE A C 1
ATOM 524 O O . PHE A 1 76 ? 19.457 -0.155 -25.164 1.00 85.19 76 PHE A O 1
ATOM 531 N N . ASN A 1 77 ? 17.667 -1.290 -25.901 1.00 86.88 77 ASN A N 1
ATOM 532 C CA . ASN A 1 77 ? 17.491 -0.524 -27.126 1.00 86.88 77 ASN A CA 1
ATOM 533 C C . ASN A 1 77 ? 16.557 0.666 -26.890 1.00 86.88 77 ASN A C 1
ATOM 535 O O . ASN A 1 77 ? 15.738 0.681 -25.971 1.00 86.88 77 ASN A O 1
ATOM 539 N N . GLN A 1 78 ? 16.627 1.644 -27.793 1.00 89.56 78 GLN A N 1
ATOM 540 C CA . GLN A 1 78 ? 15.671 2.747 -27.804 1.00 89.56 78 GLN A CA 1
ATOM 541 C C . GLN A 1 78 ? 14.226 2.222 -27.849 1.00 89.56 78 GLN A C 1
ATOM 543 O O . GLN A 1 78 ? 13.862 1.416 -28.707 1.00 89.56 78 GLN A O 1
ATOM 548 N N . GLY A 1 79 ? 13.393 2.747 -26.957 1.00 89.12 79 GLY A N 1
ATOM 549 C CA . GLY A 1 79 ? 11.970 2.458 -26.866 1.00 89.12 79 GLY A CA 1
ATOM 550 C C . GLY A 1 79 ? 11.615 1.206 -26.065 1.00 89.12 79 GLY A C 1
ATOM 551 O O . GLY A 1 79 ? 10.420 0.977 -25.872 1.00 89.12 79 GLY A O 1
ATOM 552 N N . GLU A 1 80 ? 12.601 0.432 -25.602 1.00 92.00 80 GLU A N 1
ATOM 553 C CA . GLU A 1 80 ? 12.393 -0.623 -24.606 1.00 92.00 80 GLU A CA 1
ATOM 554 C C . GLU A 1 80 ? 12.148 -0.019 -23.220 1.00 92.00 80 GLU A C 1
ATOM 556 O O . GLU A 1 80 ? 12.498 1.135 -22.960 1.00 92.00 80 GLU A O 1
ATOM 561 N N . GLU A 1 81 ? 11.525 -0.797 -22.336 1.00 94.31 81 GLU A N 1
ATOM 562 C CA . GLU A 1 81 ? 11.205 -0.343 -20.981 1.00 94.31 81 GLU A CA 1
ATOM 563 C C . GLU A 1 81 ? 11.697 -1.339 -19.935 1.00 94.31 81 GLU A C 1
ATOM 565 O O . GLU A 1 81 ? 11.554 -2.550 -20.115 1.00 94.31 81 GLU A O 1
ATOM 570 N N . CYS A 1 82 ? 12.219 -0.828 -18.822 1.00 93.75 82 CYS A N 1
ATOM 571 C CA . CYS A 1 82 ? 12.322 -1.565 -17.566 1.00 93.75 82 CYS A CA 1
ATOM 572 C C . CYS A 1 82 ? 11.195 -1.104 -16.640 1.00 93.75 82 CYS A C 1
ATOM 574 O O . CYS A 1 82 ? 10.862 0.083 -16.596 1.00 93.75 82 CYS A O 1
ATOM 576 N N . ALA A 1 83 ? 10.578 -2.036 -15.923 1.00 96.50 83 ALA A N 1
ATOM 577 C CA . ALA A 1 83 ? 9.383 -1.747 -15.152 1.00 96.50 83 ALA A CA 1
ATOM 578 C C . ALA A 1 83 ? 9.287 -2.585 -13.882 1.00 96.50 83 ALA A C 1
ATOM 580 O O . ALA A 1 83 ? 9.760 -3.719 -13.824 1.00 96.50 83 ALA A O 1
ATOM 581 N N . VAL A 1 84 ? 8.600 -2.041 -12.886 1.00 97.75 84 VAL A N 1
ATOM 582 C CA . VAL A 1 84 ? 8.284 -2.721 -11.632 1.00 97.75 84 VAL A CA 1
ATOM 583 C C . VAL A 1 84 ? 6.771 -2.854 -11.485 1.00 97.75 84 VAL A C 1
ATOM 585 O O . VAL A 1 84 ? 6.020 -1.939 -11.831 1.00 97.75 84 VAL A O 1
ATOM 588 N N . ILE A 1 85 ? 6.326 -4.005 -10.983 1.00 98.00 85 ILE A N 1
ATOM 589 C CA . ILE A 1 85 ? 4.927 -4.279 -10.660 1.00 98.00 85 ILE A CA 1
ATOM 590 C C . ILE A 1 85 ? 4.754 -4.110 -9.156 1.00 98.00 85 ILE A C 1
ATOM 592 O O . ILE A 1 85 ? 5.285 -4.890 -8.360 1.00 98.00 85 ILE A O 1
ATOM 596 N N . LEU A 1 86 ? 3.983 -3.105 -8.765 1.00 98.12 86 LEU A N 1
ATOM 597 C CA . LEU A 1 86 ? 3.750 -2.730 -7.376 1.00 98.12 86 LEU A CA 1
ATOM 598 C C . LEU A 1 86 ? 2.306 -3.034 -6.982 1.00 98.12 86 LEU A C 1
ATOM 600 O O . LEU A 1 86 ? 1.404 -3.095 -7.818 1.00 98.12 86 LEU A O 1
ATOM 604 N N . ASN A 1 87 ? 2.089 -3.258 -5.692 1.00 97.00 87 ASN A N 1
ATOM 605 C CA . ASN A 1 87 ? 0.761 -3.485 -5.140 1.00 97.00 87 ASN A CA 1
ATOM 606 C C . ASN A 1 87 ? 0.6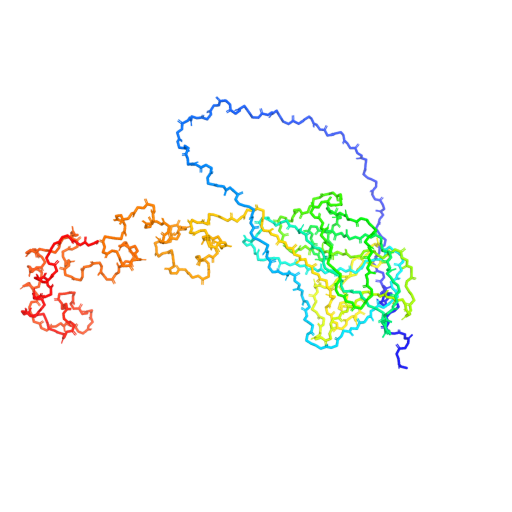97 -2.825 -3.767 1.00 97.00 87 ASN A C 1
ATOM 608 O O . ASN A 1 87 ? 1.394 -3.267 -2.855 1.00 97.00 87 ASN A O 1
ATOM 612 N N . ALA A 1 88 ? -0.091 -1.760 -3.645 1.00 95.56 88 ALA A N 1
ATOM 613 C CA . ALA A 1 88 ? -0.356 -1.147 -2.352 1.00 95.56 88 ALA A CA 1
ATOM 614 C C . ALA A 1 88 ? -1.324 -2.042 -1.551 1.00 95.56 88 ALA A C 1
ATOM 616 O O . ALA A 1 88 ? -1.980 -2.916 -2.138 1.00 95.56 88 ALA A O 1
ATOM 617 N N . PRO A 1 89 ? -1.430 -1.858 -0.226 1.00 91.81 89 PRO A N 1
ATOM 618 C CA . PRO A 1 89 ? -2.480 -2.493 0.562 1.00 91.81 89 PRO A CA 1
ATOM 619 C C . PRO A 1 89 ? -3.873 -2.199 -0.015 1.00 91.81 89 PRO A C 1
ATOM 621 O O . PRO A 1 89 ? -4.135 -1.116 -0.539 1.00 91.81 89 PRO A O 1
ATOM 624 N N . ALA A 1 90 ? -4.772 -3.184 0.041 1.00 89.56 90 ALA A N 1
ATOM 625 C CA . ALA A 1 90 ? -6.068 -3.102 -0.636 1.00 89.56 90 ALA A CA 1
ATOM 626 C C . ALA A 1 90 ? -6.953 -1.952 -0.113 1.00 89.56 90 ALA A C 1
ATOM 628 O O . ALA A 1 90 ? -7.697 -1.363 -0.892 1.00 89.56 90 ALA A O 1
ATOM 629 N N . ASN A 1 91 ? -6.834 -1.620 1.175 1.00 83.19 91 ASN A N 1
ATOM 630 C CA . ASN A 1 91 ? -7.517 -0.513 1.851 1.00 83.19 91 ASN A CA 1
ATOM 631 C C . ASN A 1 91 ? -6.989 0.878 1.454 1.00 83.19 91 ASN A C 1
ATOM 633 O O . ASN A 1 91 ? -7.662 1.861 1.727 1.00 83.19 91 ASN A O 1
ATOM 637 N N . HIS A 1 92 ? -5.836 0.990 0.783 1.00 89.06 92 HIS A N 1
ATOM 638 C CA . HIS A 1 92 ? -5.295 2.299 0.390 1.00 89.06 92 HIS A CA 1
ATOM 639 C C . HIS A 1 92 ? -5.924 2.835 -0.904 1.00 89.06 92 HIS A C 1
ATOM 641 O O . HIS A 1 92 ? -5.813 4.023 -1.207 1.00 89.06 92 HIS A O 1
ATOM 647 N N . TYR A 1 93 ? -6.528 1.968 -1.721 1.00 91.38 93 TYR A N 1
ATOM 648 C CA . TYR A 1 93 ? -7.055 2.362 -3.024 1.00 91.38 93 TYR A CA 1
ATOM 649 C C . TYR A 1 93 ? -8.376 3.149 -2.906 1.00 91.38 93 TYR A C 1
ATOM 651 O O . TYR A 1 93 ? -9.238 2.769 -2.116 1.00 91.38 93 TYR A O 1
ATOM 659 N N . PRO A 1 94 ? -8.601 4.179 -3.751 1.00 94.50 94 PRO A N 1
ATOM 660 C CA . PRO A 1 94 ? -7.713 4.660 -4.813 1.00 94.50 94 PRO A CA 1
ATOM 661 C C . PRO A 1 94 ? -6.521 5.471 -4.280 1.00 94.50 94 PRO A C 1
ATOM 663 O O . PRO A 1 94 ? -6.658 6.250 -3.340 1.00 94.50 94 PRO A O 1
ATOM 666 N N . ILE A 1 95 ? -5.362 5.326 -4.931 1.00 95.25 95 ILE A N 1
ATOM 667 C CA . ILE A 1 95 ? -4.118 6.036 -4.587 1.00 95.25 95 ILE A CA 1
ATOM 668 C C . ILE A 1 95 ? -3.721 7.030 -5.678 1.00 95.25 95 ILE A C 1
ATOM 670 O O . ILE A 1 95 ? -3.957 6.793 -6.863 1.00 95.25 95 ILE A O 1
ATOM 674 N N . GLU A 1 96 ? -3.063 8.119 -5.294 1.00 96.25 96 GLU A N 1
ATOM 675 C CA . GLU A 1 96 ? -2.390 9.044 -6.202 1.00 96.25 96 GLU A CA 1
ATOM 676 C C . GLU A 1 96 ? -0.875 8.839 -6.123 1.00 96.25 96 GLU A C 1
ATOM 678 O O . GLU A 1 96 ? -0.275 8.975 -5.056 1.00 96.25 96 GLU A O 1
ATOM 683 N N . ILE A 1 97 ? -0.239 8.551 -7.260 1.00 97.94 97 ILE A N 1
ATOM 684 C CA . ILE A 1 97 ? 1.223 8.488 -7.334 1.00 97.94 97 ILE A CA 1
ATOM 685 C C . ILE A 1 97 ? 1.791 9.910 -7.358 1.00 97.94 97 ILE A C 1
ATOM 687 O O . ILE A 1 97 ? 1.462 10.704 -8.239 1.00 97.94 97 ILE A O 1
ATOM 691 N N . LEU A 1 98 ? 2.663 10.217 -6.401 1.00 97.12 98 LEU A N 1
ATOM 692 C CA . LEU A 1 98 ? 3.267 11.538 -6.223 1.00 97.12 98 LEU A CA 1
ATOM 693 C C . LEU A 1 98 ? 4.669 11.599 -6.809 1.00 97.12 98 LEU A C 1
ATOM 695 O O . LEU A 1 98 ? 5.047 12.605 -7.412 1.00 97.12 98 LEU A O 1
ATOM 699 N N . LYS A 1 99 ? 5.437 10.518 -6.637 1.00 98.19 99 LYS A N 1
ATOM 700 C CA . LYS A 1 99 ? 6.816 10.436 -7.109 1.00 98.19 99 LYS A CA 1
ATOM 701 C C . LYS A 1 99 ? 7.133 9.079 -7.707 1.00 98.19 99 LYS A C 1
ATOM 703 O O . LYS A 1 99 ? 6.646 8.060 -7.222 1.00 98.19 99 LYS A O 1
ATOM 708 N N . ILE A 1 100 ? 7.998 9.067 -8.715 1.00 98.19 100 ILE A N 1
ATOM 709 C CA . ILE A 1 100 ? 8.563 7.845 -9.298 1.00 98.19 100 ILE A CA 1
ATOM 710 C C . ILE A 1 100 ? 10.053 7.800 -8.973 1.00 98.19 100 ILE A C 1
ATOM 712 O O . ILE A 1 100 ? 10.767 8.784 -9.163 1.00 98.19 100 ILE A O 1
ATOM 716 N N . ARG A 1 101 ? 10.518 6.657 -8.474 1.00 97.50 101 ARG A N 1
ATOM 717 C CA . ARG A 1 101 ? 11.906 6.421 -8.075 1.00 97.50 101 ARG A CA 1
ATOM 718 C C . ARG A 1 101 ? 12.554 5.441 -9.040 1.00 97.50 101 ARG A C 1
ATOM 720 O O . ARG A 1 101 ? 11.969 4.398 -9.328 1.00 97.50 101 ARG A O 1
ATOM 727 N N . VAL A 1 102 ? 13.746 5.775 -9.530 1.00 96.94 102 VAL A N 1
ATOM 728 C CA . VAL A 1 102 ? 14.485 4.970 -10.511 1.00 96.94 102 VAL A CA 1
ATOM 729 C C . VAL A 1 102 ? 15.973 4.925 -10.180 1.00 96.94 102 VAL A C 1
ATOM 731 O O . VAL A 1 102 ? 16.655 5.948 -10.152 1.00 96.94 102 VAL A O 1
ATOM 734 N N . GLY A 1 103 ? 16.483 3.723 -9.952 1.00 94.00 103 GLY A N 1
ATOM 735 C CA . GLY A 1 103 ? 17.895 3.414 -9.813 1.00 94.00 103 GLY A CA 1
ATOM 736 C C . GLY A 1 103 ? 18.590 3.484 -11.164 1.00 94.00 103 GLY A C 1
ATOM 737 O O . GLY A 1 103 ? 18.210 2.793 -12.109 1.00 94.00 103 GLY A O 1
ATOM 738 N N . TRP A 1 104 ? 19.617 4.322 -11.242 1.00 92.75 104 TRP A N 1
ATOM 739 C CA . TRP A 1 104 ? 20.388 4.559 -12.449 1.00 92.75 104 TRP A CA 1
ATOM 740 C C . TRP A 1 104 ? 21.876 4.627 -12.133 1.00 92.75 104 TRP A C 1
ATOM 742 O O . TRP A 1 104 ? 22.308 5.407 -11.281 1.00 92.75 104 TRP A O 1
ATOM 752 N N . SER A 1 105 ? 22.674 3.776 -12.779 1.00 89.19 105 SER A N 1
ATOM 753 C CA . SER A 1 105 ? 24.112 3.758 -12.527 1.00 89.19 105 SER A CA 1
ATOM 754 C C . SER A 1 105 ? 24.923 3.168 -13.675 1.00 89.19 105 SER A C 1
ATOM 756 O O . SER A 1 105 ? 24.533 2.176 -14.293 1.00 89.19 105 SER A O 1
ATOM 758 N N . SER A 1 106 ? 26.093 3.748 -13.918 1.00 83.81 106 SER A N 1
ATOM 759 C CA . SER A 1 106 ? 27.159 3.208 -14.752 1.00 83.81 106 SER A CA 1
ATOM 760 C C . SER A 1 106 ? 28.113 2.318 -13.950 1.00 83.81 106 SER A C 1
ATOM 762 O O . SER A 1 106 ? 28.301 2.487 -12.747 1.00 83.81 106 SER A O 1
ATOM 764 N N . VAL A 1 107 ? 28.785 1.385 -14.633 1.00 72.50 107 VAL A N 1
ATOM 765 C CA . VAL A 1 107 ? 29.679 0.391 -14.000 1.00 72.50 107 VAL A CA 1
ATOM 766 C C . VAL A 1 107 ? 30.834 1.030 -13.214 1.00 72.50 107 VAL A C 1
ATOM 768 O O . VAL A 1 107 ? 31.290 0.462 -12.224 1.00 72.50 107 VAL A O 1
ATOM 771 N N . ASN A 1 108 ? 31.321 2.195 -13.652 1.00 71.75 108 ASN A N 1
ATOM 772 C CA . ASN A 1 108 ? 32.453 2.888 -13.024 1.00 71.75 108 ASN A CA 1
ATOM 773 C C . ASN A 1 108 ? 32.043 4.154 -12.251 1.00 71.75 108 ASN A C 1
ATOM 775 O O . ASN A 1 108 ? 32.888 4.729 -11.566 1.00 71.75 108 ASN A O 1
ATOM 779 N N . GLY A 1 109 ? 30.777 4.573 -12.355 1.00 76.81 109 GLY A N 1
ATOM 780 C CA . GLY A 1 109 ? 30.253 5.813 -11.788 1.00 76.81 109 GLY A CA 1
ATOM 781 C C . GLY A 1 109 ? 30.822 7.095 -12.413 1.00 76.81 109 GLY A C 1
ATOM 782 O O . GLY A 1 109 ? 31.842 7.095 -13.106 1.00 76.81 109 GLY A O 1
ATOM 783 N N . GLY A 1 110 ? 30.170 8.219 -12.105 1.00 75.12 110 GLY A N 1
ATOM 784 C CA . GLY A 1 110 ? 30.655 9.565 -12.419 1.00 75.12 110 GLY A CA 1
ATOM 785 C C . GLY A 1 110 ? 30.492 9.985 -13.880 1.00 75.12 110 GLY A C 1
ATOM 786 O O . GLY A 1 110 ? 31.213 10.876 -14.336 1.00 75.12 110 GLY A O 1
ATOM 787 N N . LEU A 1 111 ? 29.580 9.348 -14.617 1.00 86.12 111 LEU A N 1
ATOM 788 C CA . LEU A 1 111 ? 29.203 9.784 -15.957 1.00 86.12 111 LEU A CA 1
ATOM 789 C C . LEU A 1 111 ? 28.185 10.939 -15.915 1.00 86.12 111 LEU A C 1
ATOM 791 O O . LEU A 1 111 ? 27.537 11.148 -14.890 1.00 86.12 111 LEU A O 1
ATOM 795 N N . PRO A 1 112 ? 28.066 11.727 -17.004 1.00 86.88 112 PRO A N 1
ATOM 796 C CA . PRO A 1 112 ? 27.107 12.825 -17.076 1.00 86.88 112 PRO A CA 1
ATOM 797 C C . PRO A 1 112 ? 25.651 12.361 -16.985 1.00 86.88 112 PRO A C 1
ATOM 799 O O . PRO A 1 112 ? 25.322 11.219 -17.314 1.00 86.88 112 PRO A O 1
ATOM 802 N N . ASP A 1 113 ? 24.778 13.302 -16.633 1.00 89.12 113 ASP A N 1
ATOM 803 C CA . ASP A 1 113 ? 23.334 13.095 -16.606 1.00 89.12 113 ASP A CA 1
ATOM 804 C C . ASP A 1 113 ? 22.807 12.623 -17.971 1.00 89.12 113 ASP A C 1
ATOM 806 O O . ASP A 1 113 ? 23.233 13.091 -19.033 1.00 89.12 113 ASP A O 1
ATOM 810 N N . SER A 1 114 ? 21.860 11.691 -17.935 1.00 90.75 114 SER A N 1
ATOM 811 C CA . SER A 1 114 ? 21.288 11.036 -19.114 1.00 90.75 114 SER A CA 1
ATOM 812 C C . SER A 1 114 ? 19.830 11.449 -19.298 1.00 90.75 114 SER A C 1
ATOM 814 O O . SER A 1 114 ? 19.041 11.371 -18.361 1.00 90.75 114 SER A O 1
ATOM 816 N N . LEU A 1 115 ? 19.464 11.896 -20.501 1.00 93.88 115 LEU A N 1
ATOM 817 C CA . LEU A 1 115 ? 18.075 12.189 -20.861 1.00 93.88 115 LEU A CA 1
ATOM 818 C C . LEU A 1 115 ? 17.414 10.923 -21.416 1.00 93.88 115 LEU A C 1
ATOM 820 O O . LEU A 1 115 ? 17.834 10.428 -22.464 1.00 93.88 115 LEU A O 1
ATOM 824 N N . GLU A 1 116 ? 16.364 10.447 -20.752 1.00 95.38 116 GLU A N 1
ATOM 825 C CA . GLU A 1 116 ? 15.594 9.273 -21.180 1.00 95.38 116 GLU A CA 1
ATOM 826 C C . GLU A 1 116 ? 14.227 9.649 -21.774 1.00 95.38 116 GLU A C 1
ATOM 828 O O . GLU A 1 116 ? 13.873 10.824 -21.837 1.00 95.38 116 GLU A O 1
ATOM 833 N N . ASP A 1 117 ? 13.483 8.671 -22.306 1.00 96.62 117 ASP A N 1
ATOM 834 C CA . ASP A 1 117 ? 12.299 8.949 -23.136 1.00 96.62 117 ASP A CA 1
ATOM 835 C C . ASP A 1 117 ? 11.109 9.341 -22.264 1.00 96.62 117 ASP A C 1
ATOM 837 O O . ASP A 1 117 ? 10.569 10.441 -22.392 1.00 96.62 117 ASP A O 1
ATOM 841 N N . ALA A 1 118 ? 10.713 8.451 -21.349 1.00 97.19 118 ALA A N 1
ATOM 842 C CA . ALA A 1 118 ? 9.531 8.671 -20.529 1.00 97.19 118 ALA A CA 1
ATOM 843 C C . ALA A 1 118 ? 9.509 7.855 -19.231 1.00 97.19 118 ALA A C 1
ATOM 845 O O . ALA A 1 118 ? 9.989 6.725 -19.192 1.00 97.19 118 ALA A O 1
ATOM 846 N N . LEU A 1 119 ? 8.856 8.392 -18.200 1.00 98.25 119 LEU A N 1
ATOM 847 C CA . LEU A 1 119 ? 8.338 7.628 -17.061 1.00 98.25 119 LEU A CA 1
ATOM 848 C C . LEU A 1 119 ? 6.844 7.396 -17.260 1.00 98.25 119 LEU A C 1
ATOM 850 O O . LEU A 1 119 ? 6.123 8.336 -17.600 1.00 98.25 119 LEU A O 1
ATOM 854 N N . ARG A 1 120 ? 6.363 6.171 -17.033 1.00 98.12 120 ARG A N 1
ATOM 855 C CA . ARG A 1 120 ? 4.957 5.808 -17.273 1.00 98.12 120 ARG A CA 1
ATOM 856 C C . ARG A 1 120 ? 4.336 5.058 -16.110 1.00 98.12 120 ARG A C 1
ATOM 858 O O . ARG A 1 120 ? 5.012 4.312 -15.405 1.00 98.12 120 ARG A O 1
ATOM 865 N N . ILE A 1 121 ? 3.024 5.227 -15.966 1.00 98.50 121 ILE A N 1
ATOM 866 C CA . ILE A 1 121 ? 2.177 4.456 -15.050 1.00 98.50 121 ILE A CA 1
ATOM 867 C C . ILE A 1 121 ? 1.147 3.697 -15.880 1.00 98.50 121 ILE A C 1
ATOM 869 O O . ILE A 1 121 ? 0.482 4.276 -16.743 1.00 98.50 121 ILE A O 1
ATOM 873 N N . TYR A 1 122 ? 0.983 2.416 -15.580 1.00 98.00 122 TYR A N 1
ATOM 874 C CA . TYR A 1 122 ? 0.014 1.523 -16.198 1.00 98.00 122 TYR A CA 1
ATOM 875 C C . TYR A 1 122 ? -0.945 0.971 -15.138 1.00 98.00 122 TYR A C 1
ATOM 877 O O . TYR A 1 122 ? -0.516 0.704 -14.014 1.00 98.00 122 TYR A O 1
ATOM 885 N N . PRO A 1 123 ? -2.223 0.750 -15.484 1.00 96.06 123 PRO A N 1
ATOM 886 C CA . PRO A 1 123 ? -3.258 0.367 -14.524 1.00 96.06 123 PRO A CA 1
ATOM 887 C C . PRO A 1 123 ? -3.162 -1.081 -14.019 1.00 96.06 123 PRO A C 1
ATOM 889 O O . PRO A 1 123 ? -3.847 -1.415 -13.059 1.00 96.06 123 PRO A O 1
ATOM 892 N N . ALA A 1 124 ? -2.374 -1.948 -14.665 1.00 96.31 124 ALA A N 1
ATOM 893 C CA . ALA A 1 124 ? -2.293 -3.374 -14.340 1.00 96.31 124 ALA A CA 1
ATOM 894 C C . ALA A 1 124 ? -0.842 -3.883 -14.258 1.00 96.31 124 ALA A C 1
ATOM 896 O O . ALA A 1 124 ? 0.097 -3.192 -14.658 1.00 96.31 124 ALA A O 1
ATOM 897 N N . GLY A 1 125 ? -0.661 -5.103 -13.746 1.00 94.81 125 GLY A N 1
ATOM 898 C CA . GLY A 1 125 ? 0.601 -5.854 -13.753 1.00 94.81 125 GLY A CA 1
ATOM 899 C C . GLY A 1 125 ? 0.790 -6.759 -14.982 1.00 94.81 125 GLY A C 1
ATOM 900 O O . GLY A 1 125 ? 0.078 -6.666 -15.981 1.00 94.81 125 GLY A O 1
ATOM 901 N N . LEU A 1 126 ? 1.747 -7.687 -14.897 1.00 92.81 126 LEU A N 1
ATOM 902 C CA . LEU A 1 126 ? 1.939 -8.745 -15.898 1.00 92.81 126 LEU A CA 1
ATOM 903 C C . LEU A 1 126 ? 0.729 -9.704 -15.969 1.00 92.81 126 LEU A C 1
ATOM 905 O O . LEU A 1 126 ? 0.011 -9.863 -14.982 1.00 92.81 126 LEU A O 1
ATOM 909 N N . PRO A 1 127 ? 0.498 -10.384 -17.111 1.00 91.81 127 PRO A N 1
ATOM 910 C CA . PRO A 1 127 ? 1.310 -10.400 -18.337 1.00 91.81 127 PRO A CA 1
ATOM 911 C C . PRO A 1 127 ? 1.075 -9.203 -19.267 1.00 91.81 127 PRO A C 1
ATOM 913 O O . PRO A 1 127 ? 1.780 -9.057 -20.260 1.00 91.81 127 PRO A O 1
ATOM 916 N N . ASN A 1 128 ? 0.080 -8.365 -18.980 1.00 91.25 128 ASN A N 1
ATOM 917 C CA . ASN A 1 128 ? -0.255 -7.218 -19.810 1.00 91.25 128 ASN A CA 1
ATOM 918 C C . ASN A 1 128 ? -0.694 -6.033 -18.935 1.00 91.25 128 ASN A C 1
ATOM 920 O O . ASN A 1 128 ? -1.867 -5.970 -18.561 1.00 91.25 128 ASN A O 1
ATOM 924 N N . PRO A 1 129 ? 0.210 -5.074 -18.678 1.00 94.38 129 PRO A N 1
ATOM 925 C CA . PRO A 1 129 ? -0.097 -3.831 -17.976 1.00 94.38 129 PRO A CA 1
ATOM 926 C C . PRO A 1 129 ? -1.174 -2.960 -18.643 1.00 94.38 129 PRO A C 1
ATOM 928 O O . PRO A 1 129 ? -1.742 -2.085 -17.992 1.00 94.38 129 PRO A O 1
ATOM 931 N N . GLY A 1 130 ? -1.481 -3.197 -19.925 1.00 92.88 130 GLY A N 1
ATOM 932 C CA . GLY A 1 130 ? -2.411 -2.385 -20.708 1.00 92.88 130 GLY A CA 1
ATOM 933 C C . GLY A 1 130 ? -1.763 -1.114 -21.276 1.00 92.88 130 GLY A C 1
ATOM 934 O O . GLY A 1 130 ? -0.537 -1.009 -21.315 1.00 92.88 130 GLY A O 1
ATOM 935 N N . PRO A 1 131 ? -2.558 -0.151 -21.776 1.00 94.19 131 PRO A N 1
ATOM 936 C CA . PRO A 1 131 ? -2.045 1.162 -22.158 1.00 94.19 131 PRO A CA 1
ATOM 937 C C . PRO A 1 131 ? -1.603 1.949 -20.918 1.00 94.19 131 PRO A C 1
ATOM 939 O O . PRO A 1 131 ? -2.198 1.810 -19.848 1.00 94.19 131 PRO A O 1
ATOM 942 N N . PHE A 1 132 ? -0.588 2.804 -21.060 1.00 95.69 132 PHE A N 1
ATOM 943 C CA . PHE A 1 132 ? -0.230 3.721 -19.981 1.00 95.69 132 PHE A CA 1
ATOM 944 C C . PHE A 1 132 ? -1.382 4.702 -19.734 1.00 95.69 132 PHE A C 1
ATOM 946 O O . PHE A 1 132 ? -2.031 5.175 -20.669 1.00 95.69 132 PHE A O 1
ATOM 953 N N . GLN A 1 133 ? -1.635 5.004 -18.465 1.00 97.31 133 GLN A N 1
ATOM 954 C CA . GLN A 1 133 ? -2.636 5.985 -18.048 1.00 97.31 133 GLN A CA 1
ATOM 955 C C . GLN A 1 133 ? -2.020 7.346 -17.723 1.00 97.31 133 GLN A C 1
ATOM 957 O O . GLN A 1 133 ? -2.740 8.341 -17.715 1.00 97.31 133 GLN A O 1
ATOM 962 N N . PHE A 1 134 ? -0.710 7.394 -17.472 1.00 98.19 134 PHE A N 1
ATOM 963 C CA . PHE A 1 134 ? 0.042 8.617 -17.212 1.00 98.19 134 PHE A CA 1
ATOM 964 C C . PHE A 1 134 ? 1.468 8.514 -17.744 1.00 98.19 134 PHE A C 1
ATOM 966 O O . PHE A 1 134 ? 2.056 7.431 -17.745 1.00 98.19 134 PHE A O 1
ATOM 973 N N . GLU A 1 135 ? 2.010 9.649 -18.178 1.00 97.69 135 GLU A N 1
ATOM 974 C CA . GLU A 1 135 ? 3.344 9.761 -18.756 1.00 97.69 135 GLU A CA 1
ATOM 975 C C . GLU A 1 135 ? 4.012 11.100 -18.408 1.00 97.69 135 GLU A C 1
ATOM 977 O O . GLU A 1 135 ? 3.391 12.161 -18.494 1.00 97.69 135 GLU A O 1
ATOM 982 N N . VAL A 1 136 ? 5.306 11.052 -18.088 1.00 97.38 136 VAL A N 1
ATOM 983 C CA . VAL A 1 136 ? 6.211 12.211 -18.040 1.00 97.38 136 VAL A CA 1
ATOM 984 C C . VAL A 1 136 ? 7.309 11.993 -19.067 1.00 97.38 136 VAL A C 1
ATOM 986 O O . VAL A 1 136 ? 7.983 10.971 -19.025 1.00 97.38 136 VAL A O 1
ATOM 989 N N . LEU A 1 137 ? 7.501 12.952 -19.970 1.00 97.19 137 LEU A N 1
ATOM 990 C CA . LEU A 1 137 ? 8.515 12.880 -21.021 1.00 97.19 137 LEU A CA 1
ATOM 991 C C . LEU A 1 137 ? 9.846 13.477 -20.561 1.00 97.19 137 LEU A C 1
ATOM 993 O O . LEU A 1 137 ? 9.863 14.461 -19.822 1.00 97.19 137 LEU A O 1
ATOM 997 N N . GLY A 1 138 ? 10.947 12.935 -21.075 1.00 95.44 138 GLY A N 1
ATOM 998 C CA . GLY A 1 138 ? 12.277 13.515 -20.920 1.00 95.44 138 GLY A CA 1
ATOM 999 C C . GLY A 1 138 ? 12.821 13.562 -19.487 1.00 95.44 138 GLY A C 1
ATOM 1000 O O . GLY A 1 138 ? 13.374 14.605 -19.126 1.00 95.44 138 GLY A O 1
ATOM 1001 N N . PRO A 1 139 ? 12.672 12.522 -18.639 1.00 96.38 139 PRO A N 1
ATOM 1002 C CA . PRO A 1 139 ? 13.331 12.519 -17.337 1.00 96.38 139 PRO A CA 1
ATOM 1003 C C . PRO A 1 139 ? 14.857 12.579 -17.519 1.00 96.38 139 PRO A C 1
ATOM 1005 O O . PRO A 1 139 ? 15.432 11.856 -18.334 1.00 96.38 139 PRO A O 1
ATOM 1008 N N . VAL A 1 140 ? 15.518 13.441 -16.748 1.00 95.38 140 VAL A N 1
ATOM 1009 C CA . VAL A 1 140 ? 16.983 13.509 -16.683 1.00 95.38 140 VAL A CA 1
ATOM 1010 C C . VAL A 1 140 ? 17.439 12.695 -15.475 1.00 95.38 140 VAL A C 1
ATOM 1012 O O . VAL A 1 140 ? 17.079 13.034 -14.349 1.00 95.38 140 VAL A O 1
ATOM 1015 N N . LEU A 1 141 ? 18.197 11.621 -15.701 1.00 94.06 141 LEU A N 1
ATOM 1016 C CA . LEU A 1 141 ? 18.732 10.754 -14.652 1.00 94.06 141 LEU A CA 1
ATOM 1017 C C . LEU A 1 141 ? 20.194 11.079 -14.358 1.00 94.06 141 LEU A C 1
ATOM 1019 O O . LEU A 1 141 ? 21.031 11.135 -15.259 1.00 94.06 141 LEU A O 1
ATOM 1023 N N . ILE A 1 142 ? 20.491 11.225 -13.075 1.00 92.06 142 ILE A N 1
ATOM 1024 C CA . ILE A 1 142 ? 21.832 11.415 -12.533 1.00 92.06 142 ILE A CA 1
ATOM 1025 C C . ILE A 1 142 ? 22.442 10.037 -12.262 1.00 92.06 142 ILE A C 1
ATOM 1027 O O . ILE A 1 142 ? 21.779 9.138 -11.734 1.00 92.06 142 ILE A O 1
ATOM 1031 N N . ASP A 1 143 ? 23.705 9.865 -12.643 1.00 88.00 143 ASP A N 1
ATOM 1032 C CA . ASP A 1 143 ? 24.455 8.624 -12.453 1.00 88.00 143 ASP A CA 1
ATOM 1033 C C . ASP A 1 143 ? 24.785 8.356 -10.972 1.00 88.00 143 ASP A C 1
ATOM 1035 O O . ASP A 1 143 ? 25.182 9.253 -10.227 1.00 88.00 143 ASP A O 1
ATOM 1039 N N . GLY A 1 144 ? 24.701 7.088 -10.568 1.00 84.56 144 GLY A N 1
ATOM 1040 C CA . GLY A 1 144 ? 25.247 6.595 -9.304 1.00 84.56 144 GLY A CA 1
ATOM 1041 C C . GLY A 1 144 ? 24.261 6.580 -8.140 1.00 84.56 144 GLY A C 1
ATOM 1042 O O . GLY A 1 144 ? 24.694 6.602 -6.986 1.00 84.56 144 GLY A O 1
ATOM 1043 N N . GLY A 1 145 ? 22.952 6.533 -8.403 1.00 88.50 145 GLY A N 1
ATOM 1044 C CA . GLY A 1 145 ? 21.965 6.518 -7.326 1.00 88.50 145 GLY A CA 1
ATOM 1045 C C . GLY A 1 145 ? 20.516 6.314 -7.756 1.00 88.50 145 GLY A C 1
ATOM 1046 O O . GLY A 1 145 ? 20.209 5.985 -8.901 1.00 88.50 145 GLY A O 1
ATOM 1047 N N . ILE A 1 146 ? 19.618 6.495 -6.784 1.00 93.88 146 ILE A N 1
ATOM 1048 C CA . ILE A 1 146 ? 18.170 6.511 -6.999 1.00 93.88 146 ILE A CA 1
ATOM 1049 C C . ILE A 1 146 ? 17.754 7.947 -7.301 1.00 93.88 146 ILE A C 1
ATOM 1051 O O . ILE A 1 146 ? 17.925 8.839 -6.472 1.00 93.88 146 ILE A O 1
ATOM 1055 N N . ASN A 1 147 ? 17.186 8.146 -8.482 1.00 95.12 147 ASN A N 1
ATOM 1056 C CA . ASN A 1 147 ? 16.585 9.396 -8.913 1.00 95.12 147 ASN A CA 1
ATOM 1057 C C . ASN A 1 147 ? 15.118 9.409 -8.485 1.00 95.12 147 ASN A C 1
ATOM 1059 O O . ASN A 1 147 ? 14.392 8.456 -8.762 1.00 95.12 147 ASN A O 1
ATOM 1063 N N . GLU A 1 148 ? 14.682 10.472 -7.816 1.00 96.62 148 GLU A N 1
ATOM 1064 C CA . GLU A 1 148 ? 13.299 10.649 -7.377 1.00 96.62 148 GLU A CA 1
ATOM 1065 C C . GLU A 1 148 ? 12.660 11.805 -8.150 1.00 96.62 148 GLU A C 1
ATOM 1067 O O . GLU A 1 148 ? 13.101 12.950 -8.057 1.00 96.62 148 GLU A O 1
ATOM 1072 N N . PHE A 1 149 ? 11.625 11.494 -8.925 1.00 96.88 149 PHE A N 1
ATOM 1073 C CA . PHE A 1 149 ? 10.918 12.443 -9.776 1.00 96.88 149 PHE A CA 1
ATOM 1074 C C . PHE A 1 149 ? 9.576 12.798 -9.154 1.00 96.88 149 PHE A C 1
ATOM 1076 O O . PHE A 1 149 ? 8.703 11.936 -9.074 1.00 96.88 149 PHE A O 1
ATOM 1083 N N . ASP A 1 150 ? 9.395 14.055 -8.754 1.00 96.31 150 ASP A N 1
ATOM 1084 C CA . ASP A 1 150 ? 8.087 14.592 -8.375 1.00 96.31 150 ASP A CA 1
ATOM 1085 C C . ASP A 1 150 ? 7.227 14.804 -9.628 1.00 96.31 150 ASP A C 1
ATOM 1087 O O . ASP A 1 150 ? 7.600 15.542 -10.543 1.00 96.31 150 ASP A O 1
ATOM 1091 N N . ILE A 1 151 ? 6.077 14.132 -9.675 1.00 96.19 151 ILE A N 1
ATOM 1092 C CA . ILE A 1 151 ? 5.155 14.148 -10.814 1.00 96.19 151 ILE A CA 1
ATOM 1093 C C . ILE A 1 151 ? 3.833 14.863 -10.495 1.00 96.19 151 ILE A C 1
ATOM 1095 O O . ILE A 1 151 ? 2.894 14.827 -11.292 1.00 96.19 151 ILE A O 1
ATOM 1099 N N . THR A 1 152 ? 3.736 15.547 -9.352 1.00 92.75 152 THR A N 1
ATOM 1100 C CA . THR A 1 152 ? 2.505 16.228 -8.908 1.00 92.75 152 THR A CA 1
ATOM 1101 C C . THR A 1 152 ? 2.115 17.402 -9.809 1.00 92.75 152 THR A C 1
ATOM 1103 O O . THR A 1 152 ? 0.928 17.675 -10.009 1.00 92.75 152 THR A O 1
ATOM 1106 N N . THR A 1 153 ? 3.106 18.059 -10.415 1.00 85.75 153 THR A N 1
ATOM 1107 C CA . THR A 1 153 ? 2.937 19.271 -11.236 1.00 85.75 153 THR A CA 1
ATOM 1108 C C . THR A 1 153 ? 3.265 19.076 -12.720 1.00 85.75 153 THR A C 1
ATOM 1110 O O . THR A 1 153 ? 3.121 20.015 -13.503 1.00 85.75 153 THR A O 1
ATOM 1113 N N . GLY A 1 154 ? 3.669 17.869 -13.130 1.00 87.12 154 GLY A N 1
ATOM 1114 C CA . GLY A 1 154 ? 4.085 17.551 -14.499 1.00 87.12 154 GLY A CA 1
ATOM 1115 C C . GLY A 1 154 ? 3.421 16.294 -15.067 1.00 87.12 154 GLY A C 1
ATOM 1116 O O . GLY A 1 154 ? 2.748 15.555 -14.354 1.00 87.12 154 GLY A O 1
ATOM 1117 N N . GLY A 1 155 ? 3.631 16.053 -16.365 1.00 93.00 155 GLY A N 1
ATOM 1118 C CA . GLY A 1 155 ? 3.122 14.880 -17.084 1.00 93.00 155 GLY A CA 1
ATOM 1119 C C . GLY A 1 155 ? 1.728 15.040 -17.694 1.00 93.00 155 GLY A C 1
ATOM 1120 O O . GLY A 1 155 ? 1.084 16.081 -17.585 1.00 93.00 155 GLY A O 1
ATOM 1121 N N . THR A 1 156 ? 1.282 14.001 -18.398 1.00 96.50 156 THR A N 1
ATOM 1122 C CA . THR A 1 156 ? -0.022 13.920 -19.069 1.00 96.50 156 THR A CA 1
ATOM 1123 C C . THR A 1 156 ? -0.725 12.627 -18.673 1.00 96.50 156 THR A C 1
ATOM 1125 O O . THR A 1 156 ? -0.104 11.569 -18.675 1.00 96.50 156 THR A O 1
ATOM 1128 N N . GLY A 1 157 ? -2.024 12.698 -18.374 1.00 96.62 157 GLY A N 1
ATOM 1129 C CA . GLY A 1 157 ? -2.849 11.543 -18.002 1.00 96.62 157 GLY A CA 1
ATOM 1130 C C . GLY A 1 157 ? -3.229 11.512 -16.517 1.00 96.62 157 GLY A C 1
ATOM 1131 O O . GLY A 1 157 ? -3.145 12.527 -15.830 1.00 96.62 157 GLY A O 1
ATOM 1132 N N . SER A 1 158 ? -3.669 10.353 -16.024 1.00 95.94 158 SER A N 1
ATOM 1133 C CA . SER A 1 158 ? -4.133 10.147 -14.646 1.00 95.94 158 SER A CA 1
ATOM 1134 C C . SER A 1 158 ? -3.078 9.472 -13.772 1.00 95.94 158 SER A C 1
ATOM 1136 O O . SER A 1 158 ? -2.712 8.318 -14.001 1.00 95.94 158 SER A O 1
ATOM 1138 N N . ARG A 1 159 ? -2.665 10.154 -12.700 1.00 96.44 159 ARG A N 1
ATOM 1139 C CA . ARG A 1 159 ? -1.822 9.578 -11.635 1.00 96.44 159 ARG A CA 1
ATOM 1140 C C . ARG A 1 159 ? -2.598 8.714 -10.640 1.00 96.44 159 ARG A C 1
ATOM 1142 O O . ARG A 1 159 ? -1.989 8.116 -9.758 1.00 96.44 159 ARG A O 1
ATOM 1149 N N . ILE A 1 160 ? -3.924 8.667 -10.771 1.00 96.44 160 ILE A N 1
ATOM 1150 C CA . ILE A 1 160 ? -4.799 7.898 -9.889 1.00 96.44 160 ILE A CA 1
ATOM 1151 C C . ILE A 1 160 ? -4.791 6.435 -10.314 1.00 96.44 160 ILE A C 1
ATOM 1153 O O . ILE A 1 160 ? -5.118 6.112 -11.458 1.00 96.44 160 ILE A O 1
ATOM 1157 N N . VAL A 1 161 ? -4.437 5.555 -9.385 1.00 97.25 161 VAL A N 1
ATOM 1158 C CA . VAL A 1 161 ? -4.499 4.103 -9.538 1.00 97.25 161 VAL A CA 1
ATOM 1159 C C . VAL A 1 161 ? -5.640 3.596 -8.660 1.00 97.25 161 VAL A C 1
ATOM 1161 O O . VAL A 1 161 ? -5.648 3.816 -7.453 1.00 97.25 161 VAL A O 1
ATOM 1164 N N . ASN A 1 162 ? -6.622 2.930 -9.268 1.00 95.38 162 ASN A N 1
ATOM 1165 C CA . ASN A 1 162 ? -7.858 2.522 -8.583 1.00 95.38 162 ASN A CA 1
ATOM 1166 C C . ASN A 1 162 ? -7.790 1.127 -7.942 1.00 95.38 162 ASN A C 1
ATOM 1168 O O . ASN A 1 162 ? -8.722 0.719 -7.259 1.00 95.38 162 ASN A O 1
ATOM 1172 N N . GLY A 1 163 ? -6.723 0.377 -8.197 1.00 95.06 163 GLY A N 1
ATOM 1173 C CA . GLY A 1 163 ? -6.525 -0.973 -7.691 1.00 95.06 163 GLY A CA 1
ATOM 1174 C C . GLY A 1 163 ? -5.172 -1.512 -8.133 1.00 95.06 163 GLY A C 1
ATOM 1175 O O . GLY A 1 163 ? -4.517 -0.927 -8.997 1.00 95.06 163 GLY A O 1
ATOM 1176 N N . GLY A 1 164 ? -4.751 -2.620 -7.535 1.00 92.88 164 GLY A N 1
ATOM 1177 C CA . GLY A 1 164 ? -3.482 -3.261 -7.849 1.00 92.88 164 GLY A CA 1
ATOM 1178 C C . GLY A 1 164 ? -3.626 -4.722 -8.291 1.00 92.88 164 GLY A C 1
ATOM 1179 O O . GLY A 1 164 ? -4.706 -5.309 -8.175 1.00 92.88 164 GLY A O 1
ATOM 1180 N N . PRO A 1 165 ? -2.543 -5.325 -8.808 1.00 96.81 165 PRO A N 1
ATOM 1181 C CA . PRO A 1 165 ? -1.228 -4.709 -8.997 1.00 96.81 165 PRO A CA 1
ATOM 1182 C C . PRO A 1 165 ? -1.195 -3.730 -10.184 1.00 96.81 165 PRO A C 1
ATOM 1184 O O . PRO A 1 165 ? -1.929 -3.909 -11.151 1.00 96.81 165 PRO A O 1
ATOM 1187 N N . PHE A 1 166 ? -0.304 -2.740 -10.136 1.00 98.00 166 PHE A N 1
ATOM 1188 C CA . PHE A 1 166 ? -0.079 -1.741 -11.192 1.00 98.00 166 PHE A CA 1
ATOM 1189 C C . PHE A 1 166 ? 1.398 -1.714 -11.608 1.00 98.00 166 PHE A C 1
ATOM 1191 O O . PHE A 1 166 ? 2.255 -2.218 -10.881 1.00 98.00 166 PHE A O 1
ATOM 1198 N N . THR A 1 167 ? 1.711 -1.139 -12.773 1.00 98.38 167 THR A N 1
ATOM 1199 C CA . THR A 1 167 ? 3.087 -1.114 -13.304 1.00 98.38 167 THR A CA 1
ATOM 1200 C C . THR A 1 167 ? 3.601 0.312 -13.435 1.00 98.38 167 THR A C 1
ATOM 1202 O O . THR A 1 167 ? 2.881 1.199 -13.893 1.00 98.38 167 THR A O 1
ATOM 1205 N N . VAL A 1 168 ? 4.867 0.523 -13.084 1.00 98.31 168 VAL A N 1
ATOM 1206 C CA . VAL A 1 168 ? 5.596 1.774 -13.327 1.00 98.31 168 VAL A CA 1
ATOM 1207 C C . VAL A 1 168 ? 6.852 1.460 -14.116 1.00 98.31 168 VAL A C 1
ATOM 1209 O O . VAL A 1 168 ? 7.547 0.496 -13.798 1.00 98.31 168 VAL A O 1
ATOM 1212 N N . SER A 1 169 ? 7.137 2.245 -15.151 1.00 97.75 169 SER A N 1
ATOM 1213 C CA . SER A 1 169 ? 8.260 1.983 -16.049 1.00 97.75 169 SER A CA 1
ATOM 1214 C C . SER A 1 169 ? 9.096 3.219 -16.355 1.00 97.75 169 SER A C 1
ATOM 1216 O O . SER A 1 169 ? 8.630 4.358 -16.253 1.00 97.75 169 SER A O 1
ATOM 1218 N N . LEU A 1 170 ? 10.336 2.956 -16.764 1.00 97.62 170 LEU A N 1
ATOM 1219 C CA . LEU A 1 170 ? 11.198 3.884 -17.478 1.00 97.62 170 LEU A CA 1
ATOM 1220 C C . LEU A 1 170 ? 11.343 3.375 -18.912 1.00 97.62 170 LEU A C 1
ATOM 1222 O O . LEU A 1 170 ? 11.769 2.239 -19.130 1.00 97.62 170 LEU A O 1
ATOM 1226 N N . ARG A 1 171 ? 11.035 4.234 -19.883 1.00 95.50 171 ARG A N 1
ATOM 1227 C CA . ARG A 1 171 ? 11.302 4.007 -21.299 1.00 95.50 171 ARG A CA 1
ATOM 1228 C C . ARG A 1 171 ? 12.623 4.629 -21.708 1.00 95.50 171 ARG A C 1
ATOM 1230 O O . ARG A 1 171 ? 12.878 5.805 -21.453 1.00 95.50 171 ARG A O 1
ATOM 1237 N N . ILE A 1 172 ? 13.429 3.824 -22.383 1.00 93.38 172 ILE A N 1
ATOM 1238 C CA . ILE A 1 172 ? 14.799 4.160 -22.744 1.00 93.38 172 ILE A CA 1
ATOM 1239 C C . ILE A 1 172 ? 14.825 4.999 -24.032 1.00 93.38 172 ILE A C 1
ATOM 1241 O O . ILE A 1 172 ? 14.237 4.618 -25.048 1.00 93.38 172 ILE A O 1
ATOM 1245 N N . ALA A 1 173 ? 15.515 6.142 -24.020 1.00 92.44 173 ALA A N 1
ATOM 1246 C CA . ALA A 1 173 ? 15.602 7.062 -25.161 1.00 92.44 173 ALA A CA 1
ATOM 1247 C C . ALA A 1 173 ? 16.601 6.625 -26.225 1.00 92.44 173 ALA A C 1
ATOM 1249 O O . ALA A 1 173 ? 16.443 6.972 -27.398 1.00 92.44 173 ALA A O 1
ATOM 1250 N N . ASN A 1 174 ? 17.656 5.921 -25.831 1.00 85.25 174 ASN A N 1
ATOM 1251 C CA . ASN A 1 174 ? 18.799 5.648 -26.688 1.00 85.25 174 ASN A CA 1
ATOM 1252 C C . ASN A 1 174 ? 19.324 4.224 -26.478 1.00 85.25 174 ASN A C 1
ATOM 1254 O O . ASN A 1 174 ? 19.111 3.607 -25.445 1.00 85.25 174 ASN A O 1
ATOM 1258 N N . THR A 1 175 ? 19.970 3.664 -27.501 1.00 86.12 175 THR A N 1
ATOM 1259 C CA . THR A 1 175 ? 20.533 2.312 -27.379 1.00 86.12 175 THR A CA 1
ATOM 1260 C C . THR A 1 175 ? 21.764 2.360 -26.484 1.00 86.12 175 THR A C 1
ATOM 1262 O O . THR A 1 175 ? 22.746 3.006 -26.845 1.00 86.12 175 THR A O 1
ATOM 1265 N N . GLN A 1 176 ? 21.712 1.656 -25.356 1.00 82.19 176 GLN A N 1
ATOM 1266 C CA . GLN A 1 176 ? 22.756 1.670 -24.337 1.00 82.19 176 GLN A CA 1
ATOM 1267 C C . GLN A 1 176 ? 23.893 0.702 -24.668 1.00 82.19 176 GLN A C 1
ATOM 1269 O O . GLN A 1 176 ? 23.688 -0.454 -25.050 1.00 82.19 176 GLN A O 1
ATOM 1274 N N . THR A 1 177 ? 25.119 1.156 -24.456 1.00 80.62 177 THR A N 1
ATOM 1275 C CA . THR A 1 177 ? 26.345 0.360 -24.481 1.00 80.62 177 THR A CA 1
ATOM 1276 C C . THR A 1 177 ? 26.749 -0.058 -23.059 1.00 80.62 177 THR A C 1
ATOM 1278 O O . THR A 1 177 ? 26.249 0.491 -22.082 1.00 80.62 177 THR A O 1
ATOM 1281 N N . PRO A 1 178 ? 27.688 -1.009 -22.886 1.00 75.81 178 PRO A N 1
ATOM 1282 C CA . PRO A 1 178 ? 28.101 -1.465 -21.553 1.00 75.81 178 PRO A CA 1
ATOM 1283 C C . PRO A 1 178 ? 28.749 -0.405 -20.652 1.00 75.81 178 PRO A C 1
ATOM 1285 O O . PRO A 1 178 ? 28.929 -0.657 -19.464 1.00 75.81 178 PRO A O 1
ATOM 1288 N N . ALA A 1 179 ? 29.182 0.720 -21.225 1.00 76.69 179 ALA A N 1
ATOM 1289 C CA . ALA A 1 179 ? 29.773 1.822 -20.477 1.00 76.69 179 ALA A CA 1
ATOM 1290 C C . ALA A 1 179 ? 28.734 2.869 -20.066 1.00 76.69 179 ALA A C 1
ATOM 1292 O O . ALA A 1 179 ? 29.031 3.663 -19.178 1.00 76.69 179 ALA A O 1
ATOM 1293 N N . ASP A 1 180 ? 27.556 2.872 -20.692 1.00 82.00 180 ASP A N 1
ATOM 1294 C CA . ASP A 1 180 ? 26.529 3.863 -20.409 1.00 82.00 180 ASP A CA 1
ATOM 1295 C C . ASP A 1 180 ? 25.886 3.595 -19.042 1.00 82.00 180 ASP A C 1
ATOM 1297 O O . ASP A 1 180 ? 25.817 2.443 -18.590 1.00 82.00 180 ASP A O 1
ATOM 1301 N N . PRO A 1 181 ? 25.417 4.649 -18.359 1.00 85.88 181 PRO A N 1
ATOM 1302 C CA . PRO A 1 181 ? 24.505 4.487 -17.243 1.00 85.88 181 PRO A CA 1
ATOM 1303 C C . PRO A 1 181 ? 23.266 3.691 -17.670 1.00 85.88 181 PRO A C 1
ATOM 1305 O O . PRO A 1 181 ? 22.770 3.845 -18.787 1.00 85.88 181 PRO A O 1
ATOM 1308 N N . ALA A 1 182 ? 22.780 2.826 -16.786 1.00 88.94 182 ALA A N 1
ATOM 1309 C CA . ALA A 1 182 ? 21.652 1.953 -17.077 1.00 88.94 182 ALA A CA 1
ATOM 1310 C C . ALA A 1 182 ? 20.810 1.690 -15.818 1.00 88.94 182 ALA A C 1
ATOM 1312 O O . ALA A 1 182 ? 21.278 1.957 -14.700 1.00 88.94 182 ALA A O 1
ATOM 1313 N N . PRO A 1 183 ? 19.594 1.129 -15.967 1.00 91.19 183 PRO A N 1
ATOM 1314 C CA . PRO A 1 183 ? 18.833 0.624 -14.835 1.00 91.19 183 PRO A CA 1
ATOM 1315 C C . PRO A 1 183 ? 19.640 -0.439 -14.086 1.00 91.19 183 PRO A C 1
ATOM 1317 O O . PRO A 1 183 ? 20.335 -1.252 -14.702 1.00 91.19 183 PRO A O 1
ATOM 1320 N N . PHE A 1 184 ? 19.542 -0.460 -12.760 1.00 89.75 184 PHE A N 1
ATOM 1321 C CA . PHE A 1 184 ? 20.176 -1.492 -11.944 1.00 89.75 184 PHE A CA 1
ATOM 1322 C C . PHE A 1 184 ? 19.170 -2.231 -11.070 1.00 89.75 184 PHE A C 1
ATOM 1324 O O . PHE A 1 184 ? 18.099 -1.716 -10.740 1.00 89.75 184 PHE A O 1
ATOM 1331 N N . HIS A 1 185 ? 19.537 -3.451 -10.696 1.00 90.38 185 HIS A N 1
ATOM 1332 C CA . HIS A 1 185 ? 18.801 -4.268 -9.739 1.00 90.38 185 HIS A CA 1
ATOM 1333 C C . HIS A 1 185 ? 19.656 -4.548 -8.498 1.00 90.38 185 HIS A C 1
ATOM 1335 O O . HIS A 1 185 ? 20.884 -4.399 -8.524 1.00 90.38 185 HIS A O 1
ATOM 1341 N N . ASP A 1 186 ? 19.017 -4.945 -7.405 1.00 88.31 186 ASP A N 1
ATOM 1342 C CA . ASP A 1 186 ? 19.706 -5.426 -6.206 1.00 88.31 186 ASP A CA 1
ATOM 1343 C C . ASP A 1 186 ? 20.259 -6.859 -6.383 1.00 88.31 186 ASP A C 1
ATOM 1345 O O . ASP A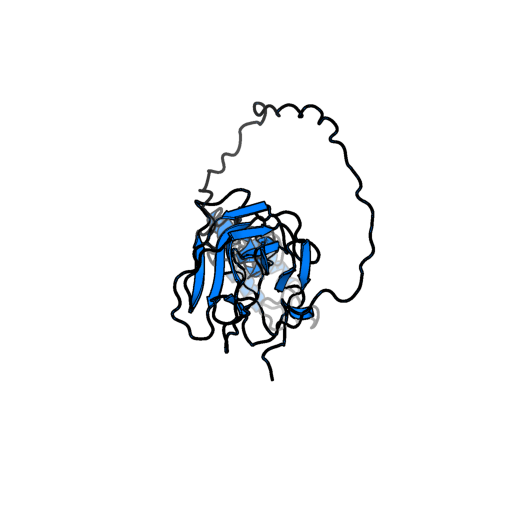 1 186 ? 20.158 -7.466 -7.446 1.00 88.31 186 ASP A O 1
ATOM 1349 N N . ALA A 1 187 ? 20.931 -7.415 -5.374 1.00 84.38 187 ALA A N 1
ATOM 1350 C CA . ALA A 1 187 ? 21.582 -8.729 -5.480 1.00 84.38 187 ALA A CA 1
ATOM 1351 C C . ALA A 1 187 ? 20.989 -9.804 -4.552 1.00 84.38 187 ALA A C 1
ATOM 1353 O O . ALA A 1 187 ? 21.636 -10.828 -4.320 1.00 84.38 187 ALA A O 1
ATOM 1354 N N . ASN A 1 188 ? 19.792 -9.595 -4.001 1.00 83.19 188 ASN A N 1
ATOM 1355 C CA . ASN A 1 188 ? 19.171 -10.509 -3.030 1.00 83.19 188 ASN A CA 1
ATOM 1356 C C . ASN A 1 188 ? 18.236 -11.566 -3.664 1.00 83.19 188 ASN A C 1
ATOM 1358 O O . ASN A 1 188 ? 17.691 -12.394 -2.934 1.00 83.19 188 ASN A O 1
ATOM 1362 N N . GLY A 1 189 ? 18.110 -11.593 -4.994 1.00 86.19 189 GLY A N 1
ATOM 1363 C CA . GLY A 1 189 ? 17.274 -12.541 -5.734 1.00 86.19 189 GLY A CA 1
ATOM 1364 C C . GLY A 1 189 ? 16.115 -11.851 -6.453 1.00 86.19 189 GLY A C 1
ATOM 1365 O O . GLY A 1 189 ? 15.597 -10.854 -5.981 1.00 86.19 189 GLY A O 1
ATOM 1366 N N . CYS A 1 190 ? 15.703 -12.380 -7.606 1.00 89.38 190 CYS A N 1
ATOM 1367 C CA . CYS A 1 190 ? 14.623 -11.792 -8.403 1.00 89.38 190 CYS A CA 1
ATOM 1368 C C . CYS A 1 190 ? 13.260 -12.360 -7.987 1.00 89.38 190 CYS A C 1
ATOM 1370 O O . CYS A 1 190 ? 13.078 -13.583 -7.989 1.00 89.38 190 CYS A O 1
ATOM 1372 N N . GLN A 1 191 ? 12.294 -11.495 -7.673 1.00 93.50 191 GLN A N 1
ATOM 1373 C CA . GLN A 1 191 ? 10.921 -11.878 -7.344 1.00 93.50 191 GLN A CA 1
ATOM 1374 C C . GLN A 1 191 ? 10.071 -12.070 -8.617 1.00 93.50 191 GLN A C 1
ATOM 1376 O O . GLN A 1 191 ? 9.827 -11.104 -9.351 1.00 93.50 191 GLN A O 1
ATOM 1381 N N . PRO A 1 192 ? 9.565 -13.292 -8.896 1.00 92.38 192 PRO A N 1
ATOM 1382 C CA . PRO A 1 192 ? 8.761 -13.549 -10.090 1.00 92.38 192 PRO A CA 1
ATOM 1383 C C . PRO A 1 192 ? 7.508 -12.670 -10.157 1.00 92.38 192 PRO A C 1
ATOM 1385 O O . PRO A 1 192 ? 6.810 -12.471 -9.162 1.00 92.38 192 PRO A O 1
ATOM 1388 N N . GLY A 1 193 ? 7.204 -12.155 -11.347 1.00 92.06 193 GLY A N 1
ATOM 1389 C CA . GLY A 1 193 ? 6.042 -11.303 -11.607 1.00 92.06 193 GLY A CA 1
ATOM 1390 C C . GLY A 1 193 ? 6.130 -9.879 -11.043 1.00 92.06 193 GLY A C 1
ATOM 1391 O O . GLY A 1 193 ? 5.174 -9.119 -11.201 1.00 92.06 193 GLY A O 1
ATOM 1392 N N . LYS A 1 194 ? 7.245 -9.506 -10.401 1.00 95.44 194 LYS A N 1
ATOM 1393 C CA . LYS A 1 194 ? 7.480 -8.165 -9.835 1.00 95.44 194 LYS A CA 1
ATOM 1394 C C . LYS A 1 194 ? 8.347 -7.271 -10.709 1.00 95.44 194 LYS A C 1
ATOM 1396 O O . LYS A 1 194 ? 8.274 -6.051 -10.588 1.00 95.44 194 LYS A O 1
ATOM 1401 N N . ASN A 1 195 ? 9.102 -7.872 -11.619 1.00 93.00 195 ASN A N 1
ATOM 1402 C CA . ASN A 1 195 ? 10.032 -7.189 -12.502 1.00 93.00 195 ASN A CA 1
ATOM 1403 C C . ASN A 1 195 ? 9.608 -7.427 -13.940 1.00 93.00 195 ASN A C 1
ATOM 1405 O O . ASN A 1 195 ? 9.470 -8.569 -14.371 1.00 93.00 195 ASN A O 1
ATOM 1409 N N . ALA A 1 196 ? 9.415 -6.357 -14.692 1.00 93.25 196 ALA A N 1
ATOM 1410 C CA . ALA A 1 196 ? 9.022 -6.424 -16.083 1.00 93.25 196 ALA A CA 1
ATOM 1411 C C . ALA A 1 196 ? 10.041 -5.743 -16.986 1.00 93.25 196 ALA A C 1
ATOM 1413 O O . ALA A 1 196 ? 10.739 -4.803 -16.603 1.00 93.25 196 ALA A O 1
ATOM 1414 N N . VAL A 1 197 ? 10.085 -6.226 -18.219 1.00 92.62 197 VAL A N 1
ATOM 1415 C CA . VAL A 1 197 ? 10.709 -5.534 -19.339 1.00 92.62 197 VAL A CA 1
ATOM 1416 C C . VAL A 1 197 ? 9.765 -5.543 -20.534 1.00 92.62 197 VAL A C 1
ATOM 1418 O O . VAL A 1 197 ? 9.076 -6.537 -20.780 1.00 92.62 197 VAL A O 1
ATOM 1421 N N . LEU A 1 198 ? 9.730 -4.440 -21.279 1.00 90.12 198 LEU A N 1
ATOM 1422 C CA . LEU A 1 198 ? 9.051 -4.358 -22.568 1.00 90.12 198 LEU A CA 1
ATOM 1423 C C . LEU A 1 198 ? 10.093 -4.490 -23.676 1.00 90.12 198 LEU A C 1
ATOM 1425 O O . LEU A 1 198 ? 10.798 -3.534 -23.999 1.00 90.12 198 LEU A O 1
ATOM 1429 N N . VAL A 1 199 ? 10.179 -5.678 -24.269 1.00 79.19 199 VAL A N 1
ATOM 1430 C CA . VAL A 1 199 ? 11.179 -5.985 -25.299 1.00 79.19 199 VAL A CA 1
ATOM 1431 C C . VAL A 1 199 ? 10.653 -5.570 -26.671 1.00 79.19 199 VAL A C 1
ATOM 1433 O O . VAL A 1 199 ? 9.491 -5.833 -27.009 1.00 79.19 199 VAL A O 1
ATOM 1436 N N . ASN A 1 200 ? 11.504 -4.923 -27.475 1.00 73.44 200 ASN A N 1
ATOM 1437 C CA . ASN A 1 200 ? 11.162 -4.389 -28.802 1.00 73.44 200 ASN A CA 1
ATOM 1438 C C . ASN A 1 200 ? 9.907 -3.483 -28.828 1.00 73.44 200 ASN A C 1
ATOM 1440 O O . ASN A 1 200 ? 9.259 -3.359 -29.869 1.00 73.44 200 ASN A O 1
ATOM 1444 N N . GLY A 1 201 ? 9.516 -2.898 -27.689 1.00 68.19 201 GLY A N 1
ATOM 1445 C CA . GLY A 1 201 ? 8.330 -2.041 -27.574 1.00 68.19 201 GLY A CA 1
ATOM 1446 C C . GLY A 1 201 ? 6.985 -2.751 -27.779 1.00 68.19 201 GLY A C 1
ATOM 1447 O O . GLY A 1 201 ? 5.992 -2.077 -28.044 1.00 68.19 201 GLY A O 1
ATOM 1448 N N . ALA A 1 202 ? 6.939 -4.089 -27.713 1.00 73.81 202 ALA A N 1
ATOM 1449 C CA . ALA A 1 202 ? 5.746 -4.851 -28.103 1.00 73.81 202 ALA A CA 1
ATOM 1450 C C . ALA A 1 202 ? 5.334 -5.970 -27.137 1.00 73.81 202 ALA A C 1
ATOM 1452 O O . ALA A 1 202 ? 4.146 -6.283 -27.066 1.00 73.81 202 ALA A O 1
ATOM 1453 N N . VAL A 1 203 ? 6.274 -6.595 -26.417 1.00 83.06 203 VAL A N 1
ATOM 1454 C CA . VAL A 1 203 ? 5.974 -7.754 -25.558 1.00 83.06 203 VAL A CA 1
ATOM 1455 C C . VAL A 1 203 ? 6.510 -7.536 -24.151 1.00 83.06 203 VAL A C 1
ATOM 1457 O O . VAL A 1 203 ? 7.719 -7.408 -23.956 1.00 83.06 203 VAL A O 1
ATOM 1460 N N . TRP A 1 204 ? 5.597 -7.513 -23.180 1.00 91.50 204 TRP A N 1
ATOM 1461 C CA . TRP A 1 204 ? 5.932 -7.521 -21.763 1.00 91.50 204 TRP A CA 1
ATOM 1462 C C . TRP A 1 204 ? 6.371 -8.917 -21.330 1.00 91.50 204 TRP A C 1
ATOM 1464 O O . TRP A 1 204 ? 5.719 -9.913 -21.649 1.00 91.50 204 TRP A O 1
ATOM 1474 N N . ALA A 1 205 ? 7.469 -8.985 -20.591 1.00 90.31 205 ALA A N 1
ATOM 1475 C CA . ALA A 1 205 ? 8.005 -10.222 -20.049 1.00 90.31 205 ALA A CA 1
ATOM 1476 C C . ALA A 1 205 ? 8.478 -10.023 -18.608 1.00 90.31 205 ALA A C 1
ATOM 1478 O O . ALA A 1 205 ? 8.897 -8.929 -18.233 1.00 90.31 205 ALA A O 1
ATOM 1479 N N . ASP A 1 206 ? 8.424 -11.098 -17.823 1.00 90.94 206 ASP A N 1
ATOM 1480 C CA . ASP A 1 206 ? 9.022 -11.141 -16.490 1.00 90.94 206 ASP A CA 1
ATOM 1481 C C . ASP A 1 206 ? 10.552 -11.151 -16.614 1.00 90.94 206 ASP A C 1
ATOM 1483 O O . ASP A 1 206 ? 11.131 -12.070 -17.200 1.00 90.94 206 ASP A O 1
ATOM 1487 N N . ALA A 1 207 ? 11.212 -10.137 -16.056 1.00 89.38 207 ALA A N 1
ATOM 1488 C CA . ALA A 1 207 ? 12.661 -9.990 -16.123 1.00 89.38 207 ALA A CA 1
ATOM 1489 C C . ALA A 1 207 ? 13.394 -11.154 -15.429 1.00 89.38 207 ALA A C 1
ATOM 1491 O O . ALA A 1 207 ? 14.457 -11.579 -15.894 1.00 89.38 207 ALA A O 1
ATOM 1492 N N . CYS A 1 208 ? 12.800 -11.733 -14.379 1.00 88.50 208 CYS A N 1
ATOM 1493 C CA . CYS A 1 208 ? 13.350 -12.899 -13.693 1.00 88.50 208 CYS A CA 1
ATOM 1494 C C . CYS A 1 208 ? 13.384 -14.119 -14.619 1.00 88.50 208 CYS A C 1
ATOM 1496 O O . CYS A 1 208 ? 14.372 -14.850 -14.661 1.00 88.50 208 CYS A O 1
ATOM 1498 N N . ALA A 1 209 ? 12.324 -14.315 -15.413 1.00 87.19 209 ALA A N 1
ATOM 1499 C CA . ALA A 1 209 ? 12.237 -15.410 -16.379 1.00 87.19 209 ALA A CA 1
ATOM 1500 C C . ALA A 1 209 ? 13.253 -15.270 -17.521 1.00 87.19 209 ALA A C 1
ATOM 1502 O O . ALA A 1 209 ? 13.632 -16.262 -18.144 1.00 87.19 209 ALA A O 1
ATOM 1503 N N . LEU A 1 210 ? 13.708 -14.046 -17.784 1.00 80.69 210 LEU A N 1
ATOM 1504 C CA . LEU A 1 210 ? 14.743 -13.779 -18.769 1.00 80.69 210 LEU A CA 1
ATOM 1505 C C . LEU A 1 210 ? 16.161 -13.929 -18.172 1.00 80.69 210 LEU A C 1
ATOM 1507 O O . LEU A 1 210 ? 17.120 -14.131 -18.914 1.00 80.69 210 LEU A O 1
ATOM 1511 N N . GLY A 1 211 ? 16.312 -13.936 -16.845 1.00 78.62 211 GLY A N 1
ATOM 1512 C CA . GLY A 1 211 ? 17.586 -14.198 -16.166 1.00 78.62 211 GLY A CA 1
ATOM 1513 C C . GLY A 1 211 ? 18.188 -12.998 -15.435 1.00 78.62 211 GLY A C 1
ATOM 1514 O O . GLY A 1 211 ? 19.360 -13.055 -15.061 1.00 78.62 211 GLY A O 1
ATOM 1515 N N . VAL A 1 212 ? 17.412 -11.932 -15.211 1.00 84.31 212 VAL A N 1
ATOM 1516 C CA . VAL A 1 212 ? 17.771 -10.905 -14.221 1.00 84.31 212 VAL A CA 1
ATOM 1517 C C . VAL A 1 212 ? 17.788 -11.554 -12.838 1.00 84.31 212 VAL A C 1
ATOM 1519 O O . VAL A 1 212 ? 16.905 -12.343 -12.502 1.00 84.31 212 VAL A O 1
ATOM 1522 N N . SER A 1 213 ? 18.833 -11.279 -12.056 1.00 85.25 213 SER A N 1
ATOM 1523 C CA . SER A 1 213 ? 19.081 -11.986 -10.795 1.00 85.25 213 SER A CA 1
ATOM 1524 C C . SER A 1 213 ? 18.562 -11.266 -9.552 1.00 85.25 213 SER A C 1
ATOM 1526 O O . SER A 1 213 ? 18.667 -11.838 -8.471 1.00 85.25 213 SER A O 1
ATOM 1528 N N . GLY A 1 214 ? 18.036 -10.049 -9.689 1.00 88.56 214 GLY A N 1
ATOM 1529 C CA . GLY A 1 214 ? 17.486 -9.243 -8.597 1.00 88.56 214 GLY A CA 1
ATOM 1530 C C . GLY A 1 214 ? 16.282 -8.416 -9.025 1.00 88.56 214 GLY A C 1
ATOM 1531 O O . GLY A 1 214 ? 15.847 -8.491 -10.176 1.00 88.56 214 GLY A O 1
ATOM 1532 N N . ASP A 1 215 ? 15.772 -7.619 -8.100 1.00 92.38 215 ASP A N 1
ATOM 1533 C CA . ASP A 1 215 ? 14.635 -6.740 -8.320 1.00 92.38 215 ASP A CA 1
ATOM 1534 C C . ASP A 1 215 ? 15.099 -5.373 -8.821 1.00 92.38 215 ASP A C 1
ATOM 1536 O O . ASP A 1 215 ? 16.073 -4.799 -8.319 1.00 92.38 215 ASP A O 1
ATOM 1540 N N . TRP A 1 216 ? 14.405 -4.835 -9.826 1.00 95.12 216 TRP A N 1
ATOM 1541 C CA . TRP A 1 216 ? 14.689 -3.492 -10.316 1.00 95.12 216 TRP A CA 1
ATOM 1542 C C . TRP A 1 216 ? 14.609 -2.500 -9.166 1.00 95.12 216 TRP A C 1
ATOM 1544 O O . TRP A 1 216 ? 13.630 -2.480 -8.416 1.00 95.12 216 TRP A O 1
ATOM 1554 N N . VAL A 1 217 ? 15.613 -1.629 -9.066 1.00 95.00 217 VAL A N 1
ATOM 1555 C CA . VAL A 1 217 ? 15.617 -0.559 -8.071 1.00 95.00 217 VAL A CA 1
ATOM 1556 C C . VAL A 1 217 ? 14.697 0.552 -8.559 1.00 95.00 217 VAL A C 1
ATOM 1558 O O . VAL A 1 217 ? 15.124 1.579 -9.069 1.00 95.00 217 VAL A O 1
ATOM 1561 N N . MET A 1 218 ? 13.396 0.301 -8.487 1.00 96.69 218 MET A N 1
ATOM 1562 C CA . MET A 1 218 ? 12.334 1.209 -8.887 1.00 96.69 218 MET A CA 1
ATOM 1563 C C . MET A 1 218 ? 11.203 1.147 -7.867 1.00 96.69 218 MET A C 1
ATOM 1565 O O . MET A 1 218 ? 10.930 0.103 -7.276 1.00 96.69 218 MET A O 1
ATOM 1569 N N . GLY A 1 219 ? 10.523 2.269 -7.676 1.00 97.56 219 GLY A N 1
ATOM 1570 C CA . GLY A 1 219 ? 9.426 2.366 -6.724 1.00 97.56 219 GLY A CA 1
ATOM 1571 C C . GLY A 1 219 ? 8.641 3.650 -6.903 1.00 97.56 219 GLY A C 1
ATOM 1572 O O . GLY A 1 219 ? 8.912 4.445 -7.806 1.00 97.56 219 GLY A O 1
ATOM 1573 N N . VAL A 1 220 ? 7.678 3.872 -6.020 1.00 98.38 220 VAL A N 1
ATOM 1574 C CA . VAL A 1 220 ? 6.888 5.105 -6.001 1.00 98.38 220 VAL A CA 1
ATOM 1575 C C . VAL A 1 220 ? 6.724 5.638 -4.594 1.00 98.38 220 VAL A C 1
ATOM 1577 O O . VAL A 1 220 ? 6.751 4.880 -3.633 1.00 98.38 220 VAL A O 1
ATOM 1580 N N . VAL A 1 221 ? 6.501 6.942 -4.487 1.00 98.06 221 VAL A N 1
ATOM 1581 C CA . VAL A 1 221 ? 5.850 7.541 -3.318 1.00 98.06 221 VAL A CA 1
ATOM 1582 C C . VAL A 1 221 ? 4.429 7.873 -3.737 1.00 98.06 221 VAL A C 1
ATOM 1584 O O . VAL A 1 221 ? 4.210 8.412 -4.827 1.00 98.06 221 VAL A O 1
ATOM 1587 N N . TYR A 1 222 ? 3.467 7.516 -2.902 1.00 96.56 222 TYR A N 1
ATOM 1588 C CA . TYR A 1 222 ? 2.052 7.708 -3.175 1.00 96.56 222 TYR A CA 1
ATOM 1589 C C . TYR A 1 222 ? 1.354 8.226 -1.926 1.00 96.56 222 TYR A C 1
ATOM 1591 O O . TYR A 1 222 ? 1.913 8.201 -0.835 1.00 96.56 222 TYR A O 1
ATOM 1599 N N . ARG A 1 223 ? 0.121 8.673 -2.100 1.00 93.12 223 ARG A N 1
ATOM 1600 C CA . ARG A 1 223 ? -0.817 8.905 -1.004 1.00 93.12 223 ARG A CA 1
ATOM 1601 C C . ARG A 1 223 ? -2.161 8.308 -1.367 1.00 93.12 223 ARG A C 1
ATOM 1603 O O . ARG A 1 223 ? -2.449 8.089 -2.549 1.00 93.12 223 ARG A O 1
ATOM 1610 N N . ARG A 1 224 ? -3.004 8.083 -0.372 1.00 91.44 224 ARG A N 1
ATOM 1611 C CA . ARG A 1 224 ? -4.412 7.754 -0.612 1.00 91.44 224 ARG A CA 1
ATOM 1612 C C . ARG A 1 224 ? -5.121 8.973 -1.185 1.00 91.44 224 ARG A C 1
ATOM 1614 O O . ARG A 1 224 ? -4.784 10.109 -0.858 1.00 91.44 224 ARG A O 1
ATOM 1621 N N . VAL A 1 225 ? -6.089 8.742 -2.063 1.00 90.06 225 VAL A N 1
ATOM 1622 C CA . VAL A 1 225 ? -6.988 9.811 -2.525 1.00 90.06 225 VAL A CA 1
ATOM 1623 C C . VAL A 1 225 ? -7.987 10.149 -1.425 1.00 90.06 225 VAL A C 1
ATOM 1625 O O . VAL A 1 225 ? -8.282 11.320 -1.217 1.00 90.06 225 VAL A O 1
ATOM 1628 N N . ASN A 1 226 ? -8.458 9.117 -0.721 1.00 83.81 226 ASN A N 1
ATOM 1629 C CA . ASN A 1 226 ? -9.316 9.227 0.447 1.00 83.81 226 ASN A CA 1
ATOM 1630 C C . ASN A 1 226 ? -8.687 8.395 1.571 1.00 83.81 226 ASN A C 1
ATOM 1632 O O . ASN A 1 226 ? -8.608 7.175 1.468 1.00 83.81 226 ASN A O 1
ATOM 1636 N N . CYS A 1 227 ? -8.222 9.068 2.606 1.00 73.88 227 CYS A N 1
ATOM 1637 C CA . CYS A 1 227 ? -7.959 8.524 3.929 1.00 73.88 227 CYS A CA 1
ATOM 1638 C C . CYS A 1 227 ? -9.281 8.692 4.676 1.00 73.88 227 CYS A C 1
ATOM 1640 O O . CYS A 1 227 ? -9.987 9.677 4.437 1.00 73.88 227 CYS A O 1
ATOM 1642 N N . GLY A 1 228 ? -9.684 7.691 5.451 1.00 75.75 228 GLY A N 1
ATOM 1643 C CA . GLY A 1 228 ? -10.943 7.724 6.189 1.00 75.75 228 GLY A CA 1
ATOM 1644 C C . GLY A 1 228 ? -11.037 8.903 7.172 1.00 75.75 228 GLY A C 1
ATOM 1645 O O . GLY A 1 228 ? -10.215 9.820 7.153 1.00 75.75 228 GLY A O 1
ATOM 1646 N N . PRO A 1 229 ? -12.053 8.907 8.044 1.00 81.00 229 PRO A N 1
ATOM 1647 C CA . PRO A 1 229 ? -12.061 9.800 9.199 1.00 81.00 229 PRO A CA 1
ATOM 1648 C C . PRO A 1 229 ? -10.728 9.696 9.966 1.00 81.00 229 PRO A C 1
ATOM 1650 O O . PRO A 1 229 ? -10.184 8.606 10.063 1.00 81.00 229 PRO A O 1
ATOM 1653 N N . ASP A 1 230 ? -10.194 10.817 10.448 1.00 83.94 230 ASP A N 1
ATOM 1654 C CA . ASP A 1 230 ? -9.062 10.894 11.391 1.00 83.94 230 ASP A CA 1
ATOM 1655 C C . ASP A 1 230 ? -9.533 11.821 12.511 1.00 83.94 230 ASP A C 1
ATOM 1657 O O . ASP A 1 230 ? -9.327 13.041 12.480 1.00 83.94 230 ASP A O 1
ATOM 1661 N N . CYS A 1 231 ? -10.331 11.276 13.427 1.00 87.31 231 CYS A N 1
ATOM 1662 C CA . CYS A 1 231 ? -11.021 12.103 14.412 1.00 87.31 231 CYS A CA 1
ATOM 1663 C C . CYS A 1 231 ? -10.042 12.713 15.429 1.00 87.31 231 CYS A C 1
ATOM 1665 O O . CYS A 1 231 ? -10.314 13.770 16.010 1.00 87.31 231 CYS A O 1
ATOM 1667 N N . ASN A 1 232 ? -8.921 12.027 15.674 1.00 84.94 232 ASN A N 1
ATOM 1668 C CA . ASN A 1 232 ? -7.950 12.374 16.703 1.00 84.94 232 ASN A CA 1
ATOM 1669 C C . ASN A 1 232 ? -6.797 13.234 16.141 1.00 84.94 232 ASN A C 1
ATOM 1671 O O . ASN A 1 232 ? -6.026 13.812 16.913 1.00 84.94 232 ASN A O 1
ATOM 1675 N N . GLY A 1 233 ? -6.725 13.388 14.814 1.00 84.62 233 GLY A N 1
ATOM 1676 C CA . GLY A 1 233 ? -5.793 14.245 14.092 1.00 84.62 233 GLY A CA 1
ATOM 1677 C C . GLY A 1 233 ? -4.346 13.770 14.169 1.00 84.62 233 GLY A C 1
ATOM 1678 O O . GLY A 1 233 ? -3.432 14.602 14.099 1.00 84.62 233 GLY A O 1
ATOM 1679 N N . ASN A 1 234 ? -4.113 12.474 14.390 1.00 82.00 234 ASN A N 1
ATOM 1680 C CA . ASN A 1 234 ? -2.768 11.928 14.557 1.00 82.00 234 ASN A CA 1
ATOM 1681 C C . ASN A 1 234 ? -2.074 11.630 13.210 1.00 82.00 234 ASN A C 1
ATOM 1683 O O . ASN A 1 234 ? -0.867 11.361 13.197 1.00 82.00 234 ASN A O 1
ATOM 1687 N N . GLY A 1 235 ? -2.798 11.748 12.089 1.00 76.44 235 GLY A N 1
ATOM 1688 C CA . GLY A 1 235 ? -2.295 11.489 10.743 1.00 76.44 235 GLY A CA 1
ATOM 1689 C C . GLY A 1 235 ? -2.359 10.021 10.310 1.00 76.44 235 GLY A C 1
ATOM 1690 O O . GLY A 1 235 ? -1.769 9.684 9.287 1.00 76.44 235 GLY A O 1
ATOM 1691 N N . ILE A 1 236 ? -3.035 9.160 11.063 1.00 80.81 236 ILE A N 1
ATOM 1692 C CA . ILE A 1 236 ? -3.456 7.805 10.698 1.00 80.81 236 ILE A CA 1
ATOM 1693 C C . ILE A 1 236 ? -4.983 7.858 10.645 1.00 80.81 236 ILE A C 1
ATOM 1695 O O . ILE A 1 236 ? -5.605 8.459 11.510 1.00 80.81 236 ILE A O 1
ATOM 1699 N N . ASP A 1 237 ? -5.599 7.298 9.607 1.00 83.25 237 ASP A N 1
ATOM 1700 C CA . ASP A 1 237 ? -7.057 7.262 9.549 1.00 83.25 237 ASP A CA 1
ATOM 1701 C C . ASP A 1 237 ? -7.623 6.224 10.529 1.00 83.25 237 ASP A C 1
ATOM 1703 O O . ASP A 1 237 ? -7.063 5.142 10.708 1.00 83.25 237 ASP A O 1
ATOM 1707 N N . ASP A 1 238 ? -8.770 6.542 11.129 1.00 86.62 238 ASP A N 1
ATOM 1708 C CA . ASP A 1 238 ? -9.465 5.728 12.126 1.00 86.62 238 ASP A CA 1
ATOM 1709 C C . ASP A 1 238 ? -9.583 4.248 11.682 1.00 86.62 238 ASP A C 1
ATOM 1711 O O . ASP A 1 238 ? -9.269 3.361 12.479 1.00 86.62 238 ASP A O 1
ATOM 1715 N N . PRO A 1 239 ? -9.926 3.915 10.412 1.00 84.88 239 PRO A N 1
ATOM 1716 C CA . PRO A 1 239 ? -9.973 2.521 9.965 1.00 84.88 239 PRO A CA 1
ATOM 1717 C C . PRO A 1 239 ? -8.629 1.782 10.023 1.00 84.88 239 PRO A C 1
ATOM 1719 O O . PRO A 1 239 ? -8.611 0.568 10.237 1.00 84.88 239 PRO A O 1
ATOM 1722 N N . ASP A 1 240 ? -7.505 2.471 9.824 1.00 85.62 240 ASP A N 1
ATOM 1723 C CA . ASP A 1 240 ? -6.177 1.866 9.926 1.00 85.62 240 ASP A CA 1
ATOM 1724 C C . ASP A 1 240 ? -5.753 1.661 11.374 1.00 85.62 240 ASP A C 1
ATOM 1726 O O . ASP A 1 240 ? -5.119 0.650 11.687 1.00 85.62 240 ASP A O 1
ATOM 1730 N N . GLU A 1 241 ? -6.128 2.579 12.264 1.00 91.69 241 GLU A N 1
ATOM 1731 C CA . GLU A 1 241 ? -5.941 2.400 13.701 1.00 91.69 241 GLU A CA 1
ATOM 1732 C C . GLU A 1 241 ? -6.695 1.160 14.196 1.00 91.69 241 GLU A C 1
ATOM 1734 O O . GLU A 1 241 ? -6.101 0.305 14.859 1.00 91.69 241 GLU A O 1
ATOM 1739 N N . ILE A 1 242 ? -7.958 1.001 13.785 1.00 90.25 242 ILE A N 1
AT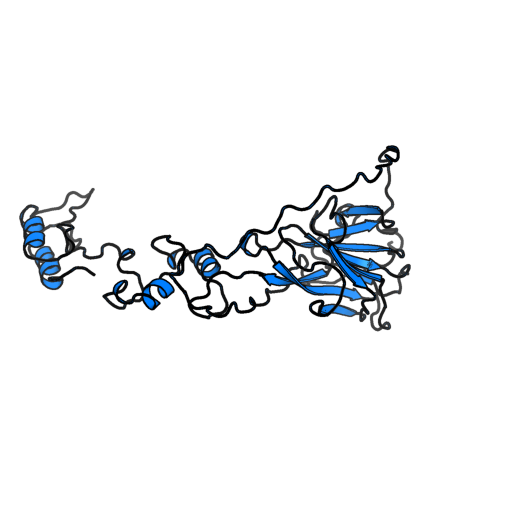OM 1740 C CA . ILE A 1 242 ? -8.787 -0.176 14.089 1.00 90.25 242 ILE A CA 1
ATOM 1741 C C . ILE A 1 242 ? -8.185 -1.442 13.469 1.00 90.25 242 ILE A C 1
ATOM 1743 O O . ILE A 1 242 ? -8.094 -2.483 14.120 1.00 90.25 242 ILE A O 1
ATOM 1747 N N . ALA A 1 243 ? -7.724 -1.389 12.217 1.00 88.00 243 ALA A N 1
ATOM 1748 C CA . ALA A 1 243 ? -7.105 -2.546 11.570 1.00 88.00 243 ALA A CA 1
ATOM 1749 C C . ALA A 1 243 ? -5.800 -2.977 12.264 1.00 88.00 243 ALA A C 1
ATOM 1751 O O . ALA A 1 243 ? -5.516 -4.176 12.361 1.00 88.00 243 ALA A O 1
ATOM 1752 N N . ALA A 1 244 ? -5.004 -2.017 12.744 1.00 90.19 244 ALA A N 1
ATOM 1753 C CA . ALA A 1 244 ? -3.773 -2.273 13.485 1.00 90.19 244 ALA A CA 1
ATOM 1754 C C . ALA A 1 244 ? -4.046 -2.773 14.911 1.00 90.19 244 ALA A C 1
ATOM 1756 O O . ALA A 1 244 ? -3.313 -3.631 15.415 1.00 90.19 244 ALA A O 1
ATOM 1757 N N . AS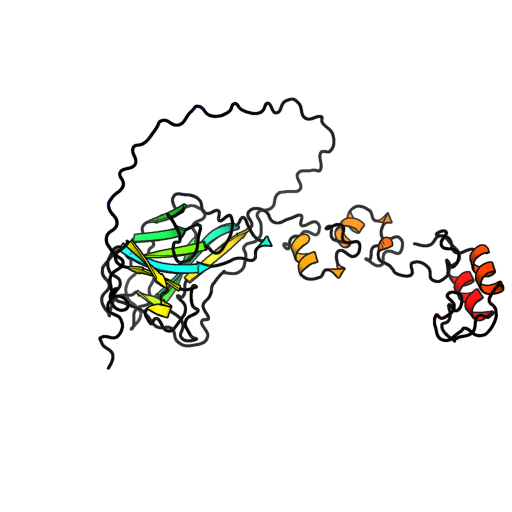N A 1 245 ? -5.098 -2.263 15.553 1.00 92.75 245 ASN A N 1
ATOM 1758 C CA . ASN A 1 245 ? -5.541 -2.678 16.872 1.00 92.75 245 ASN A CA 1
ATOM 1759 C C . ASN A 1 245 ? -7.079 -2.736 16.948 1.00 92.75 245 ASN A C 1
ATOM 1761 O O . ASN A 1 245 ? -7.707 -1.754 17.344 1.00 92.75 245 ASN A O 1
ATOM 1765 N N . PRO A 1 246 ? -7.686 -3.910 16.673 1.00 91.94 246 PRO A N 1
ATOM 1766 C CA . PRO A 1 246 ? -9.141 -4.072 16.707 1.00 91.94 246 PRO A CA 1
ATOM 1767 C C . PRO A 1 246 ? -9.779 -3.828 18.078 1.00 91.94 246 PRO A C 1
ATOM 1769 O O . PRO A 1 246 ? -10.992 -3.761 18.174 1.00 91.94 246 PRO A O 1
ATOM 1772 N N . ALA A 1 247 ? -8.984 -3.732 19.149 1.00 90.38 247 ALA A N 1
ATOM 1773 C CA . ALA A 1 247 ? -9.487 -3.393 20.477 1.00 90.38 247 ALA A CA 1
ATOM 1774 C C . ALA A 1 247 ? -9.772 -1.891 20.659 1.00 90.38 247 ALA A C 1
ATOM 1776 O O . ALA A 1 247 ? -10.193 -1.517 21.744 1.00 90.38 247 ALA A O 1
ATOM 1777 N N . LEU A 1 248 ? -9.484 -1.051 19.656 1.00 92.94 248 LEU A N 1
ATOM 1778 C CA . LEU A 1 248 ? -9.846 0.372 19.647 1.00 92.94 248 LEU A CA 1
ATOM 1779 C C . LEU A 1 248 ? -11.252 0.640 19.079 1.00 92.94 248 LEU A C 1
ATOM 1781 O O . LEU A 1 248 ? -11.624 1.802 18.977 1.00 92.94 248 LEU A O 1
ATOM 1785 N N . ASP A 1 249 ? -11.961 -0.404 18.652 1.00 93.25 249 ASP A N 1
ATOM 1786 C CA . ASP A 1 249 ? -13.355 -0.401 18.184 1.00 93.25 249 ASP A CA 1
ATOM 1787 C C . ASP A 1 249 ? -14.018 -1.633 18.807 1.00 93.25 249 ASP A C 1
ATOM 1789 O O . ASP A 1 249 ? -14.129 -2.710 18.214 1.00 93.25 249 ASP A O 1
ATOM 1793 N N . CYS A 1 250 ? -14.282 -1.537 20.102 1.00 91.81 250 CYS A N 1
ATOM 1794 C CA . CYS A 1 250 ? -14.649 -2.689 20.917 1.00 91.81 250 CYS A CA 1
ATOM 1795 C C . CYS A 1 250 ? -16.097 -3.153 20.687 1.00 91.81 250 CYS A C 1
ATOM 1797 O O . CYS A 1 250 ? -16.394 -4.340 20.878 1.00 91.81 250 CYS A O 1
ATOM 1799 N N . ASP A 1 251 ? -16.981 -2.251 20.254 1.00 90.75 251 ASP A N 1
ATOM 1800 C CA . ASP A 1 251 ? -18.367 -2.542 19.882 1.00 90.75 251 ASP A CA 1
ATOM 1801 C C . ASP A 1 251 ? -18.538 -2.873 18.381 1.00 90.75 251 ASP A C 1
ATOM 1803 O O . ASP A 1 251 ? -19.603 -3.360 17.979 1.00 90.75 251 ASP A O 1
ATOM 1807 N N . LEU A 1 252 ? -17.457 -2.755 17.595 1.00 93.00 252 LEU A N 1
ATOM 1808 C CA . LEU A 1 252 ? -17.354 -3.094 16.172 1.00 93.00 252 LEU A CA 1
ATOM 1809 C C . LEU A 1 252 ? -18.284 -2.254 15.288 1.00 93.00 252 LEU A C 1
ATOM 1811 O O . LEU A 1 252 ? -18.808 -2.753 14.278 1.00 93.00 252 LEU A O 1
ATOM 1815 N N . ASP A 1 253 ? -18.521 -0.998 15.669 1.00 91.25 253 ASP A N 1
ATOM 1816 C CA . ASP A 1 253 ? -19.335 -0.059 14.901 1.00 91.25 253 ASP A CA 1
ATOM 1817 C C . ASP A 1 253 ? -18.546 0.649 13.777 1.00 91.25 253 ASP A C 1
ATOM 1819 O O . ASP A 1 253 ? -19.148 1.244 12.872 1.00 91.25 253 ASP A O 1
ATOM 1823 N N . GLY A 1 254 ? -17.217 0.482 13.760 1.00 88.00 254 GLY A N 1
ATOM 1824 C CA . GLY A 1 254 ? -16.304 1.027 12.757 1.00 88.00 254 GLY A CA 1
ATOM 1825 C C . GLY A 1 254 ? -15.811 2.445 13.052 1.00 88.00 254 GLY A C 1
ATOM 1826 O O . GLY A 1 254 ? -15.200 3.061 12.172 1.00 88.00 254 GLY A O 1
ATOM 1827 N N . VAL A 1 255 ? -16.079 2.971 14.246 1.00 91.12 255 VAL A N 1
ATOM 1828 C CA . VAL A 1 255 ? -15.553 4.230 14.778 1.00 91.12 255 VAL A CA 1
ATOM 1829 C C . VAL A 1 255 ? -14.605 3.898 15.933 1.00 91.12 255 VAL A C 1
ATOM 1831 O O . VAL A 1 255 ? -14.825 2.940 16.657 1.00 91.12 255 VAL A O 1
ATOM 1834 N N . LEU A 1 256 ? -13.521 4.660 16.119 1.00 93.31 256 LEU A N 1
ATOM 1835 C CA . LEU A 1 256 ? -12.675 4.427 17.294 1.00 93.31 256 LEU A CA 1
ATOM 1836 C C . LEU A 1 256 ? -13.432 4.794 18.578 1.00 93.31 256 LEU A C 1
ATOM 1838 O O . LEU A 1 256 ? -13.999 5.890 18.664 1.00 93.31 256 LEU A O 1
ATOM 1842 N N . ASP A 1 257 ? -13.266 3.984 19.622 1.00 93.81 257 ASP A N 1
ATOM 1843 C CA . ASP A 1 257 ? -13.794 4.217 20.971 1.00 93.81 257 ASP A CA 1
ATOM 1844 C C . ASP A 1 257 ? -13.459 5.637 21.455 1.00 93.81 257 ASP A C 1
ATOM 1846 O O . ASP A 1 257 ? -14.300 6.384 21.957 1.00 93.81 257 ASP A O 1
ATOM 1850 N N . SER A 1 258 ? -12.212 6.067 21.229 1.00 92.88 258 SER A N 1
ATOM 1851 C CA . SER A 1 258 ? -11.744 7.406 21.608 1.00 92.88 258 SER A CA 1
ATOM 1852 C C . SER A 1 258 ? -12.478 8.540 20.875 1.00 92.88 258 SER A C 1
ATOM 1854 O O . SER A 1 258 ? -12.710 9.598 21.467 1.00 92.88 258 SER A O 1
ATOM 1856 N N . CYS A 1 259 ? -12.896 8.325 19.622 1.00 93.50 259 CYS A N 1
ATOM 1857 C CA . CYS A 1 259 ? -13.723 9.267 18.869 1.00 93.50 259 CYS A CA 1
ATOM 1858 C C . CYS A 1 259 ? -15.151 9.299 19.412 1.00 93.50 259 CYS A C 1
ATOM 1860 O O . CYS A 1 259 ? -15.728 10.380 19.557 1.00 93.50 259 CYS A O 1
ATOM 1862 N N . GLN A 1 260 ? -15.722 8.130 19.718 1.00 95.25 260 GLN A N 1
ATOM 1863 C CA . GLN A 1 260 ? -17.068 8.015 20.278 1.00 95.25 260 GLN A CA 1
ATOM 1864 C C . GLN A 1 260 ? -17.145 8.723 21.639 1.00 95.25 260 GLN A C 1
ATOM 1866 O O . GLN A 1 260 ? -18.040 9.546 21.842 1.00 95.25 260 GLN A O 1
ATOM 1871 N N . ILE A 1 261 ? -16.162 8.515 22.523 1.00 93.62 261 ILE A N 1
ATOM 1872 C CA . ILE A 1 261 ? -16.054 9.202 23.823 1.00 93.62 261 ILE A CA 1
ATOM 1873 C C . ILE A 1 261 ? -15.870 10.714 23.637 1.00 93.62 261 ILE A C 1
ATOM 1875 O O . ILE A 1 261 ? -16.518 11.511 24.318 1.00 93.62 261 ILE A O 1
ATOM 1879 N N . ALA A 1 262 ? -15.025 11.147 22.694 1.00 92.25 262 ALA A N 1
ATOM 1880 C CA . ALA A 1 262 ? -14.835 12.571 22.416 1.00 92.25 262 ALA A CA 1
ATOM 1881 C C . ALA A 1 262 ? -16.120 13.249 21.901 1.00 92.25 262 ALA A C 1
ATOM 1883 O O . ALA A 1 262 ? -16.393 14.402 22.249 1.00 92.25 262 ALA A O 1
ATOM 1884 N N . ALA A 1 263 ? -16.917 12.541 21.094 1.00 93.06 263 ALA A N 1
ATOM 1885 C CA . ALA A 1 263 ? -18.197 13.020 20.579 1.00 93.06 263 ALA A CA 1
ATOM 1886 C C . ALA A 1 263 ? -19.311 12.990 21.641 1.00 93.06 263 ALA A C 1
ATOM 1888 O O . ALA A 1 263 ? -20.157 13.888 21.676 1.00 93.06 263 ALA A O 1
ATOM 1889 N N . ASN A 1 264 ? -19.310 11.981 22.513 1.00 93.56 264 ASN A N 1
ATOM 1890 C CA . ASN A 1 264 ? -20.260 11.824 23.604 1.00 93.56 264 ASN A CA 1
ATOM 1891 C C . ASN A 1 264 ? -19.565 11.299 24.877 1.00 93.56 264 ASN A C 1
ATOM 1893 O O . ASN A 1 264 ? -19.537 10.089 25.105 1.00 93.56 264 ASN A O 1
ATOM 1897 N N . PRO A 1 265 ? -19.103 12.198 25.770 1.00 92.50 265 PRO A N 1
ATOM 1898 C CA . PRO A 1 265 ? -18.455 11.808 27.025 1.00 92.50 265 PRO A CA 1
ATOM 1899 C C . PRO A 1 265 ? -19.339 10.995 27.980 1.00 92.50 265 PRO A C 1
ATOM 1901 O O . PRO A 1 265 ? -18.844 10.475 28.968 1.00 92.50 265 PRO A O 1
ATOM 1904 N N . ALA A 1 266 ? -20.651 10.904 27.730 1.00 89.44 266 ALA A N 1
ATOM 1905 C CA . ALA A 1 266 ? -21.550 10.073 28.528 1.00 89.44 266 ALA A CA 1
ATOM 1906 C C . ALA A 1 266 ? -21.457 8.573 28.192 1.00 89.44 266 ALA A C 1
ATOM 1908 O O . ALA A 1 266 ? -22.183 7.799 28.800 1.00 89.44 266 ALA A O 1
ATOM 1909 N N . LEU A 1 267 ? -20.635 8.194 27.206 1.00 89.75 267 LEU A N 1
ATOM 1910 C CA . LEU A 1 267 ? -20.312 6.801 26.881 1.00 89.75 267 LEU A CA 1
ATOM 1911 C C . LEU A 1 267 ? -19.101 6.259 27.667 1.00 89.75 267 LEU A C 1
ATOM 1913 O O . LEU A 1 267 ? -18.731 5.112 27.453 1.00 89.75 267 LEU A O 1
ATOM 1917 N N . ASP A 1 268 ? -18.468 7.090 28.501 1.00 89.81 268 ASP A N 1
ATOM 1918 C CA . ASP A 1 268 ? -17.392 6.731 29.439 1.00 89.81 268 ASP A CA 1
ATOM 1919 C C . ASP A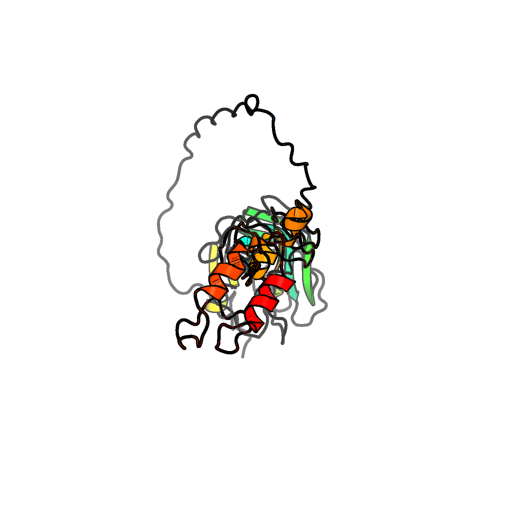 1 268 ? -17.668 7.447 30.773 1.00 89.81 268 ASP A C 1
ATOM 1921 O O . ASP A 1 268 ? -17.055 8.461 31.133 1.00 89.81 268 ASP A O 1
ATOM 1925 N N . LEU A 1 269 ? -18.690 6.979 31.493 1.00 86.56 269 LEU A N 1
ATOM 1926 C CA . LEU A 1 269 ? -19.166 7.614 32.724 1.00 86.56 269 LEU A CA 1
ATOM 1927 C C . LEU A 1 269 ? -18.092 7.652 33.813 1.00 86.56 269 LEU A C 1
ATOM 1929 O O . LEU A 1 269 ? -18.058 8.581 34.634 1.00 86.56 269 LEU A O 1
ATOM 1933 N N . ASN A 1 270 ? -17.209 6.656 33.829 1.00 82.06 270 ASN A N 1
ATOM 1934 C CA . ASN A 1 270 ? -16.156 6.529 34.827 1.00 82.06 270 ASN A CA 1
ATOM 1935 C C . ASN A 1 270 ? -14.840 7.251 34.429 1.00 82.06 270 ASN A C 1
ATOM 1937 O O . ASN A 1 270 ? -13.966 7.423 35.286 1.00 82.06 270 ASN A O 1
ATOM 1941 N N . ASN A 1 271 ? -14.752 7.789 33.204 1.00 88.94 271 ASN A N 1
ATOM 1942 C CA . ASN A 1 271 ? -13.606 8.489 32.606 1.00 88.94 271 ASN A CA 1
ATOM 1943 C C . ASN A 1 271 ? -12.309 7.659 32.577 1.00 88.94 271 ASN A C 1
ATOM 1945 O O . ASN A 1 271 ? -11.220 8.196 32.831 1.00 88.94 271 ASN A O 1
ATOM 1949 N N . ASN A 1 272 ? -12.400 6.353 32.331 1.00 84.94 272 ASN A N 1
ATOM 1950 C CA . ASN A 1 272 ? -11.231 5.476 32.243 1.00 84.94 272 ASN A CA 1
ATOM 1951 C C . ASN A 1 272 ? -10.669 5.353 30.812 1.00 84.94 272 ASN A C 1
ATOM 1953 O O . ASN A 1 272 ? -9.593 4.770 30.641 1.00 84.94 272 ASN A O 1
ATOM 1957 N N . GLY A 1 273 ? -11.337 5.948 29.818 1.00 87.50 273 GLY A N 1
ATOM 1958 C CA . GLY A 1 273 ? -10.943 5.937 28.411 1.00 87.50 273 GLY A CA 1
ATOM 1959 C C . GLY A 1 273 ? -11.398 4.705 27.625 1.00 87.50 273 GLY A C 1
ATOM 1960 O O . GLY A 1 273 ? -10.902 4.503 26.517 1.00 87.50 273 GLY A O 1
ATOM 1961 N N . VAL A 1 274 ? -12.294 3.890 28.181 1.00 87.38 274 VAL A N 1
ATOM 1962 C CA . VAL A 1 274 ? -12.954 2.750 27.535 1.00 87.38 274 VAL A CA 1
ATOM 1963 C C . VAL A 1 274 ? -14.447 3.057 27.460 1.00 87.38 274 VAL A C 1
ATOM 1965 O O . VAL A 1 274 ? -14.999 3.677 28.363 1.00 87.38 274 VAL A O 1
ATOM 1968 N N . LEU A 1 275 ? -15.109 2.656 26.373 1.00 89.94 275 LEU A N 1
ATOM 1969 C CA . LEU A 1 275 ? -16.563 2.775 26.301 1.00 89.94 275 LEU A CA 1
ATOM 1970 C C . LEU A 1 275 ? -17.211 1.893 27.366 1.00 89.94 275 LEU A C 1
ATOM 1972 O O . LEU A 1 275 ? -16.908 0.700 27.419 1.00 89.94 275 LEU A O 1
ATOM 1976 N N . ASP A 1 276 ? -18.183 2.430 28.105 1.00 85.81 276 ASP A N 1
ATOM 1977 C CA . ASP A 1 276 ? -18.957 1.678 29.099 1.00 85.81 276 ASP A CA 1
ATOM 1978 C C . ASP A 1 276 ? -19.522 0.393 28.450 1.00 85.81 276 ASP A C 1
ATOM 1980 O O . ASP A 1 276 ? -19.359 -0.707 28.964 1.00 85.81 276 ASP A O 1
ATOM 1984 N N . SER A 1 277 ? -20.047 0.470 27.219 1.00 85.75 277 SER A N 1
ATOM 1985 C CA . SER A 1 277 ? -20.576 -0.702 26.487 1.00 85.75 277 SER A CA 1
ATOM 1986 C C . SER A 1 277 ? -19.577 -1.848 26.245 1.00 85.75 277 SER A C 1
ATOM 1988 O O . SER A 1 277 ? -19.985 -2.980 25.973 1.00 85.75 277 SER A O 1
ATOM 1990 N N . CYS A 1 278 ? -18.283 -1.564 26.361 1.00 86.50 278 CYS A N 1
ATOM 1991 C CA . CYS A 1 278 ? -17.187 -2.496 26.143 1.00 86.50 278 CYS A CA 1
ATOM 1992 C C . CYS A 1 278 ? -16.516 -2.964 27.428 1.00 86.50 278 CYS A C 1
ATOM 1994 O O . CYS A 1 278 ? -15.645 -3.841 27.398 1.00 86.50 278 CYS A O 1
ATOM 1996 N N . GLU A 1 279 ? -16.926 -2.420 28.567 1.00 83.00 279 GLU A N 1
ATOM 1997 C CA . GLU A 1 279 ? -16.515 -2.941 29.851 1.00 83.00 279 GLU A CA 1
ATOM 1998 C C . GLU A 1 279 ? -17.324 -4.210 30.161 1.00 83.00 279 GLU A C 1
ATOM 2000 O O . GLU A 1 279 ? -18.544 -4.283 30.023 1.00 83.00 279 GLU A O 1
ATOM 2005 N N . ALA A 1 280 ? -16.641 -5.279 30.566 1.00 69.19 280 ALA A N 1
ATOM 2006 C CA . ALA A 1 280 ? -17.289 -6.506 31.015 1.00 69.19 280 ALA A CA 1
ATOM 2007 C C . ALA A 1 280 ? -16.644 -6.995 32.323 1.00 69.19 280 ALA A C 1
ATOM 2009 O O . ALA A 1 280 ? -15.418 -7.122 32.367 1.00 69.19 280 ALA A O 1
ATOM 2010 N N . PRO A 1 281 ? -17.424 -7.356 33.365 1.00 64.69 281 PRO A N 1
ATOM 2011 C CA . PRO A 1 281 ? -18.838 -7.053 33.591 1.00 64.69 281 PRO A CA 1
ATOM 2012 C C . PRO A 1 281 ? -18.951 -5.627 34.149 1.00 64.69 281 PRO A C 1
ATOM 2014 O O . PRO A 1 281 ? -18.370 -5.354 35.196 1.00 64.69 281 PRO A O 1
ATOM 2017 N N . LEU A 1 282 ? -19.729 -4.765 33.487 1.00 64.31 282 LEU A N 1
ATOM 2018 C CA . LEU A 1 282 ? -20.038 -3.364 33.854 1.00 64.31 282 LEU A CA 1
ATOM 2019 C C . LEU A 1 282 ? -20.438 -3.135 35.319 1.00 64.31 282 LEU A C 1
ATOM 2021 O O . LEU A 1 282 ? -20.413 -2.025 35.835 1.00 64.31 282 LEU A O 1
ATOM 2025 N N . CYS A 1 283 ? -20.804 -4.209 36.004 1.00 76.50 283 CYS A N 1
ATOM 2026 C CA . CYS A 1 283 ? -21.212 -4.212 37.388 1.00 76.50 283 CYS A CA 1
ATOM 2027 C C . CYS A 1 283 ? -21.322 -5.678 37.814 1.00 76.50 283 CYS A C 1
ATOM 2029 O O . CYS A 1 283 ? -22.388 -6.275 37.681 1.00 76.50 283 CYS A O 1
ATOM 2031 N N . PRO A 1 284 ? -20.261 -6.323 38.326 1.00 83.69 284 PRO A N 1
ATOM 2032 C CA . PRO A 1 284 ? -20.398 -7.691 38.829 1.00 83.69 284 PRO A CA 1
ATOM 2033 C C . PRO A 1 284 ? -21.481 -7.777 39.919 1.00 83.69 284 PRO A C 1
ATOM 2035 O O . PRO A 1 284 ? -22.117 -8.809 40.090 1.00 83.69 284 PRO A O 1
ATOM 2038 N N . ALA A 1 285 ? -21.709 -6.660 40.617 1.00 89.38 285 ALA A N 1
ATOM 2039 C CA . ALA A 1 285 ? -22.725 -6.495 41.639 1.00 89.38 285 ALA A CA 1
ATOM 2040 C C . ALA A 1 285 ? -24.157 -6.235 41.124 1.00 89.38 285 ALA A C 1
ATOM 2042 O O . ALA A 1 285 ? -25.065 -6.382 41.937 1.00 89.38 285 ALA A O 1
ATOM 2043 N N . ASP A 1 286 ? -24.384 -5.902 39.842 1.00 89.56 286 ASP A N 1
ATOM 2044 C CA . ASP A 1 286 ? -25.738 -5.889 39.245 1.00 89.56 286 ASP A CA 1
ATOM 2045 C C . ASP A 1 286 ? -26.089 -7.307 38.812 1.00 89.56 286 ASP A C 1
ATOM 2047 O O . ASP A 1 286 ? -26.023 -7.725 37.653 1.00 89.56 286 ASP A O 1
ATOM 2051 N N . ILE A 1 287 ? -26.395 -8.099 39.825 1.00 90.12 287 ILE A N 1
ATOM 2052 C CA . ILE A 1 287 ? -26.754 -9.490 39.662 1.00 90.12 287 ILE A CA 1
ATOM 2053 C C . ILE A 1 287 ? -28.137 -9.569 38.993 1.00 90.12 287 ILE A C 1
ATOM 2055 O O . ILE A 1 287 ? -28.428 -10.529 38.275 1.00 90.12 287 ILE A O 1
ATOM 2059 N N . SER A 1 288 ? -29.014 -8.587 39.185 1.00 88.94 288 SER A N 1
ATOM 2060 C CA . SER A 1 288 ? -30.345 -8.570 38.578 1.00 88.94 288 SER A CA 1
ATOM 2061 C C . SER A 1 288 ? -30.324 -8.312 37.061 1.00 88.94 288 SER A C 1
ATOM 2063 O O . SER A 1 288 ? -31.179 -8.849 36.346 1.00 88.94 288 SER A O 1
ATOM 2065 N N . GLY A 1 289 ? -29.306 -7.597 36.573 1.00 86.88 289 GLY A N 1
ATOM 2066 C CA . GLY A 1 289 ? -29.146 -7.163 35.188 1.00 86.88 289 GLY A CA 1
ATOM 2067 C C . GLY A 1 289 ? -30.067 -6.002 34.811 1.00 86.88 289 GLY A C 1
ATOM 2068 O O . GLY A 1 289 ? -30.474 -5.917 33.648 1.00 86.88 289 GLY A O 1
ATOM 2069 N N . ASP A 1 290 ? -30.475 -5.176 35.777 1.00 86.25 290 ASP A N 1
ATOM 2070 C CA . ASP A 1 290 ? -31.396 -4.051 35.565 1.00 86.25 290 ASP A CA 1
ATOM 2071 C C . ASP A 1 290 ? -30.697 -2.685 35.431 1.00 86.25 290 ASP A C 1
ATOM 2073 O O . ASP A 1 290 ? -31.363 -1.668 35.201 1.00 86.25 290 ASP A O 1
ATOM 2077 N N . GLY A 1 291 ? -29.363 -2.677 35.477 1.00 83.81 291 GLY A N 1
ATOM 2078 C CA . GLY A 1 291 ? -28.513 -1.502 35.330 1.00 83.81 291 GLY A CA 1
ATOM 2079 C C . GLY A 1 291 ? -28.321 -0.707 36.622 1.00 83.81 291 GLY A C 1
ATOM 2080 O O . GLY A 1 291 ? -27.781 0.401 36.570 1.00 83.81 291 GLY A O 1
ATOM 2081 N N . VAL A 1 292 ? -28.769 -1.211 37.777 1.00 88.19 292 VAL A N 1
ATOM 2082 C CA . VAL A 1 292 ? -28.612 -0.547 39.076 1.00 88.19 292 VAL A CA 1
ATOM 2083 C C . VAL A 1 292 ? -28.208 -1.564 40.139 1.00 88.19 292 VAL A C 1
ATOM 2085 O O . VAL A 1 292 ? -28.908 -2.533 40.375 1.00 88.19 292 VAL A O 1
ATOM 2088 N N . VAL A 1 293 ? -27.123 -1.292 40.865 1.00 91.69 293 VAL A N 1
ATOM 2089 C CA . VAL A 1 293 ? -26.774 -2.045 42.074 1.00 91.69 293 VAL A CA 1
ATOM 2090 C C . VAL A 1 293 ? -27.584 -1.518 43.253 1.00 91.69 293 VAL A C 1
ATOM 2092 O O . VAL A 1 293 ? -27.322 -0.419 43.763 1.00 91.69 293 VAL A O 1
ATOM 2095 N N . ASP A 1 294 ? -28.549 -2.296 43.733 1.00 93.50 294 ASP A N 1
ATOM 2096 C CA . ASP A 1 294 ? -29.351 -1.944 44.900 1.00 93.50 294 ASP A CA 1
ATOM 2097 C C . ASP A 1 294 ? -29.705 -3.143 45.810 1.00 93.50 294 ASP A C 1
ATOM 2099 O O . ASP A 1 294 ? -29.000 -4.151 45.911 1.00 93.50 294 ASP A O 1
ATOM 2103 N N . GLY A 1 295 ? -30.767 -3.003 46.611 1.00 95.00 295 GLY A N 1
ATOM 2104 C CA . GLY A 1 295 ? -31.218 -4.067 47.509 1.00 95.00 295 GLY A CA 1
ATOM 2105 C C . GLY A 1 295 ? -31.744 -5.313 46.785 1.00 95.00 295 GLY A C 1
ATOM 2106 O O . GLY A 1 295 ? -31.829 -6.377 47.406 1.00 95.00 295 GLY A O 1
ATOM 2107 N N . LEU A 1 296 ? -32.102 -5.199 45.505 1.00 94.81 296 LEU A N 1
ATOM 2108 C CA . LEU A 1 296 ? -32.539 -6.300 44.662 1.00 94.81 296 LEU A CA 1
ATOM 2109 C C . LEU A 1 296 ? -31.381 -7.262 44.383 1.00 94.81 296 LEU A C 1
ATOM 2111 O O . LEU A 1 296 ? -31.578 -8.471 44.504 1.00 94.81 296 LEU A O 1
ATOM 2115 N N . ASP A 1 297 ? -30.167 -6.772 44.148 1.00 94.31 297 ASP A N 1
ATOM 2116 C CA . ASP A 1 297 ? -28.986 -7.617 43.913 1.00 94.31 297 ASP A CA 1
ATOM 2117 C C . ASP A 1 297 ? -28.580 -8.408 45.149 1.00 94.31 297 ASP A C 1
ATOM 2119 O O . ASP A 1 297 ? -28.282 -9.603 45.075 1.00 94.31 297 ASP A O 1
ATOM 2123 N N . ILE A 1 298 ? -28.694 -7.786 46.327 1.00 95.25 298 ILE A N 1
ATOM 2124 C CA . ILE A 1 298 ? -28.500 -8.480 47.606 1.00 95.25 298 ILE A CA 1
ATOM 2125 C C . ILE A 1 298 ? -29.476 -9.659 47.722 1.00 95.25 298 ILE A C 1
ATOM 2127 O O . ILE A 1 298 ? -29.123 -10.711 48.259 1.00 95.25 298 ILE A O 1
ATOM 2131 N N . SER A 1 299 ? -30.704 -9.519 47.210 1.00 94.88 299 SER A N 1
ATOM 2132 C CA . SER A 1 299 ? -31.693 -10.598 47.266 1.00 94.88 299 SER A CA 1
ATOM 2133 C C . SER A 1 299 ? -31.278 -11.822 46.443 1.00 94.88 299 SER A C 1
ATOM 2135 O O . SER A 1 299 ? -31.576 -12.947 46.847 1.00 94.88 299 SER A O 1
ATOM 2137 N N . PHE A 1 300 ? -30.538 -11.634 45.346 1.00 92.62 300 PHE A N 1
ATOM 2138 C CA . PHE A 1 300 ? -29.981 -12.746 44.580 1.00 92.62 300 PHE A CA 1
ATOM 2139 C C . PHE A 1 300 ? -28.911 -13.490 45.374 1.00 92.62 300 PHE A C 1
ATOM 2141 O O . PHE A 1 300 ? -29.006 -14.711 45.481 1.00 92.62 300 PHE A O 1
ATOM 2148 N N . ILE A 1 301 ? -27.990 -12.774 46.029 1.00 93.69 301 ILE A N 1
ATOM 2149 C CA . ILE A 1 301 ? -26.987 -13.389 46.915 1.00 93.69 301 ILE A CA 1
ATOM 2150 C C . ILE A 1 301 ? -27.682 -14.195 48.016 1.00 93.69 301 ILE A C 1
ATOM 2152 O O . ILE A 1 301 ? -27.408 -15.380 48.188 1.00 93.69 301 ILE A O 1
ATOM 2156 N N . LEU A 1 302 ? -28.661 -13.594 48.706 1.00 93.50 302 LEU A N 1
ATOM 2157 C CA . LEU A 1 302 ? -29.403 -14.227 49.806 1.00 93.50 302 LEU A CA 1
ATOM 2158 C C . LEU A 1 302 ? -30.142 -15.517 49.408 1.00 93.50 302 LEU A C 1
ATOM 2160 O O . LEU A 1 302 ? -30.365 -16.373 50.265 1.00 93.50 302 LEU A O 1
ATOM 2164 N N . ASN A 1 303 ? -30.508 -15.683 48.134 1.00 93.31 303 ASN A N 1
ATOM 2165 C CA . ASN A 1 303 ? -31.190 -16.882 47.642 1.00 93.31 303 ASN A CA 1
ATOM 2166 C C . ASN A 1 303 ? -30.246 -18.069 47.381 1.00 93.31 303 ASN A C 1
ATOM 2168 O O . ASN A 1 303 ? -30.729 -19.197 47.256 1.00 93.31 303 ASN A O 1
ATOM 2172 N N . VAL A 1 304 ? -28.931 -17.838 47.301 1.00 92.31 304 VAL A N 1
ATOM 2173 C CA . VAL A 1 304 ? -27.940 -18.840 46.861 1.00 92.31 304 VAL A CA 1
ATOM 2174 C C . VAL A 1 304 ? -26.806 -19.025 47.884 1.00 92.31 304 VAL A C 1
ATOM 2176 O O . VAL A 1 304 ? -25.769 -19.588 47.560 1.00 92.31 304 VAL A O 1
ATOM 2179 N N . PHE A 1 305 ? -27.008 -18.614 49.143 1.00 94.19 305 PHE A N 1
ATOM 2180 C CA . PHE A 1 305 ? -26.018 -18.782 50.219 1.00 94.19 305 PHE A CA 1
ATOM 2181 C C . PHE A 1 305 ? -25.485 -20.220 50.318 1.00 94.19 305 PHE A C 1
ATOM 2183 O O . PHE A 1 305 ? -26.256 -21.175 50.476 1.00 94.19 305 PHE A O 1
ATOM 2190 N N . GLY A 1 306 ? -24.160 -20.358 50.327 1.00 94.00 306 GLY A N 1
ATOM 2191 C CA . GLY A 1 306 ? -23.465 -21.635 50.444 1.00 94.00 306 GLY A CA 1
ATOM 2192 C C . GLY A 1 306 ? -22.404 -21.869 49.363 1.00 94.00 306 GLY A C 1
ATOM 2193 O O . GLY A 1 306 ? -22.078 -20.973 48.592 1.00 94.00 306 GLY A O 1
ATOM 2194 N N . PRO A 1 307 ? -21.815 -23.077 49.323 1.00 93.75 307 PRO A N 1
ATOM 2195 C CA . PRO A 1 307 ? -20.733 -23.396 48.398 1.00 93.75 307 PRO A CA 1
ATOM 2196 C C . PRO A 1 307 ? -21.208 -23.439 46.943 1.00 93.75 307 PRO A C 1
ATOM 2198 O O . PRO A 1 307 ? -22.234 -24.053 46.632 1.00 93.75 307 PRO A O 1
ATOM 2201 N N . CYS A 1 308 ? -20.402 -22.874 46.049 1.00 91.25 308 CYS A N 1
ATOM 2202 C CA . CYS A 1 308 ? -20.658 -22.891 44.618 1.00 91.25 308 CYS A CA 1
ATOM 2203 C C . CYS A 1 308 ? -20.287 -24.224 43.959 1.00 91.25 308 CYS A C 1
ATOM 2205 O O . CYS A 1 308 ? -19.276 -24.845 44.308 1.00 91.25 308 CYS A O 1
ATOM 2207 N N . PRO A 1 309 ? -21.069 -24.688 42.965 1.00 87.50 309 PRO A N 1
ATOM 2208 C CA . PRO A 1 309 ? -20.640 -25.782 42.113 1.00 87.50 309 PRO A CA 1
ATOM 2209 C C . PRO A 1 309 ? -19.399 -25.357 41.305 1.00 87.50 309 PRO A C 1
ATOM 2211 O O . PRO A 1 309 ? -19.315 -24.217 40.858 1.00 87.50 309 PRO A O 1
ATOM 2214 N N . PRO A 1 310 ? -18.436 -26.265 41.068 1.00 78.44 310 PRO A N 1
ATOM 2215 C CA . PRO A 1 310 ? -17.191 -25.912 40.390 1.00 78.44 310 PRO A CA 1
ATOM 2216 C C . PRO A 1 310 ? -17.389 -25.497 38.924 1.00 78.44 310 PRO A C 1
ATOM 2218 O O . PRO A 1 310 ? -16.572 -24.739 38.417 1.00 78.44 310 PRO A O 1
ATOM 2221 N N . LEU A 1 311 ? -18.444 -25.974 38.240 1.00 75.25 311 LEU A N 1
ATOM 2222 C CA . LEU A 1 311 ? -18.811 -25.550 36.881 1.00 75.25 311 LEU A CA 1
ATOM 2223 C C . LEU A 1 311 ? -20.328 -25.720 36.607 1.00 75.25 311 LEU A C 1
ATOM 2225 O O . LEU A 1 311 ? -20.834 -26.835 36.781 1.00 75.25 311 LEU A O 1
ATOM 2229 N N . PRO A 1 312 ? -21.027 -24.683 36.093 1.00 70.81 312 PRO A N 1
ATOM 2230 C CA . PRO A 1 312 ? -20.599 -23.279 36.097 1.00 70.81 312 PRO A CA 1
ATOM 2231 C C . PRO A 1 312 ? -20.573 -22.728 37.542 1.00 70.81 312 PRO A C 1
ATOM 2233 O O . PRO A 1 312 ? -21.434 -23.126 38.327 1.00 70.81 312 PRO A O 1
ATOM 2236 N N . PRO A 1 313 ? -19.608 -21.861 37.907 1.00 80.19 313 PRO A N 1
ATOM 2237 C CA . PRO A 1 313 ? -19.608 -21.188 39.210 1.00 80.19 313 PRO A CA 1
ATOM 2238 C C . PRO A 1 313 ? -20.871 -20.331 39.388 1.00 80.19 313 PRO A C 1
ATOM 2240 O O . PRO A 1 313 ? -21.481 -19.917 38.396 1.00 80.19 313 PRO A O 1
ATOM 2243 N N . CYS A 1 314 ? -21.284 -20.082 40.637 1.00 87.44 314 CYS A N 1
ATOM 2244 C CA . CYS A 1 314 ? -22.380 -19.147 40.895 1.00 87.44 314 CYS A CA 1
ATOM 2245 C C . CYS A 1 314 ? -21.967 -17.758 40.419 1.00 87.44 314 CYS A C 1
ATOM 2247 O O . CYS A 1 314 ? -20.821 -17.360 40.608 1.00 87.44 314 CYS A O 1
ATOM 2249 N N . ARG A 1 315 ? -22.907 -16.996 39.868 1.00 90.56 315 ARG A N 1
ATOM 2250 C CA . ARG A 1 315 ? -22.664 -15.577 39.573 1.00 90.56 315 ARG A CA 1
ATOM 2251 C C . ARG A 1 315 ? -22.706 -14.711 40.840 1.00 90.56 315 ARG A C 1
ATOM 2253 O O . ARG A 1 315 ? -22.219 -13.595 40.826 1.00 90.56 315 ARG A O 1
ATOM 2260 N N .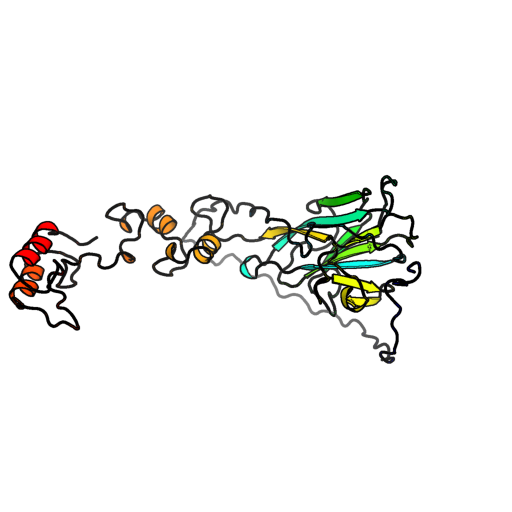 GLU A 1 316 ? -23.315 -15.228 41.908 1.00 93.06 316 GLU A N 1
ATOM 2261 C CA . GLU A 1 316 ? -23.477 -14.574 43.208 1.00 93.06 316 GLU A CA 1
ATOM 2262 C C . GLU A 1 316 ? -22.206 -14.618 44.085 1.00 93.06 316 GLU A C 1
ATOM 2264 O O . GLU A 1 316 ? -22.166 -13.941 45.109 1.00 93.06 316 GLU A O 1
ATOM 2269 N N . ASP A 1 317 ? -21.185 -15.394 43.697 1.00 93.31 317 ASP A N 1
ATOM 2270 C CA . ASP A 1 317 ? -19.854 -15.420 44.329 1.00 93.31 317 ASP A CA 1
ATOM 2271 C C . ASP A 1 317 ? -18.989 -14.304 43.727 1.00 93.31 317 ASP A C 1
ATOM 2273 O O . ASP A 1 317 ? -18.224 -14.504 42.779 1.00 93.31 317 ASP A O 1
ATOM 2277 N N . LEU A 1 318 ? -19.185 -13.090 44.241 1.00 91.75 318 LEU A N 1
ATOM 2278 C CA . LEU A 1 318 ? -18.507 -11.877 43.783 1.00 91.75 318 LEU A CA 1
ATOM 2279 C C . LEU A 1 318 ? -17.064 -11.793 44.285 1.00 91.75 318 LEU A C 1
ATOM 2281 O O . LEU A 1 318 ? -16.235 -11.116 43.675 1.00 91.75 318 LEU A O 1
ATOM 2285 N N . SER A 1 319 ? -16.761 -12.463 45.397 1.00 91.56 319 SER A N 1
ATOM 2286 C CA . SER A 1 319 ? -15.415 -12.525 45.962 1.00 91.56 319 SER A CA 1
ATOM 2287 C C . SER A 1 319 ? -14.511 -13.545 45.253 1.00 91.56 319 SER A C 1
ATOM 2289 O O . SER A 1 319 ? -13.283 -13.408 45.293 1.00 91.56 319 SER A O 1
ATOM 2291 N N . GLY A 1 320 ? -15.105 -14.525 44.564 1.00 90.94 320 GLY A N 1
ATOM 2292 C CA . GLY A 1 320 ? -14.424 -15.584 43.824 1.00 90.94 320 GLY A CA 1
ATOM 2293 C C . GLY A 1 320 ? -13.802 -16.655 44.722 1.00 90.94 320 GLY A C 1
ATOM 2294 O O . GLY A 1 320 ? -12.851 -17.325 44.302 1.00 90.94 320 GLY A O 1
ATOM 2295 N N . ASP A 1 321 ? -14.272 -16.792 45.965 1.00 93.06 321 ASP A N 1
ATOM 2296 C CA . ASP A 1 321 ? -13.705 -17.713 46.955 1.00 93.06 321 ASP A CA 1
ATOM 2297 C C . ASP A 1 321 ? -14.365 -19.108 46.953 1.00 93.06 321 ASP A C 1
ATOM 2299 O O . ASP A 1 321 ? -13.910 -20.032 47.642 1.00 93.06 321 ASP A O 1
ATOM 2303 N N . GLY A 1 322 ? -15.375 -19.297 46.099 1.00 93.06 322 GLY A N 1
ATOM 2304 C CA . GLY A 1 322 ? -16.121 -20.534 45.929 1.00 93.06 322 GLY A CA 1
ATOM 2305 C C . GLY A 1 322 ? -17.300 -20.686 46.890 1.00 93.06 322 GLY A C 1
ATOM 2306 O O . GLY A 1 322 ? -17.896 -21.772 46.927 1.00 93.06 322 GLY A O 1
ATOM 2307 N N . VAL A 1 323 ? -17.642 -19.660 47.674 1.00 94.44 323 VAL A N 1
ATOM 2308 C CA . VAL A 1 323 ? -18.756 -19.659 48.627 1.00 94.44 323 VAL A CA 1
ATOM 2309 C C . VAL A 1 323 ? -19.534 -18.350 48.517 1.00 94.44 323 VAL A C 1
ATOM 2311 O O . VAL A 1 323 ? -18.979 -17.281 48.679 1.00 94.44 323 VAL A O 1
ATOM 2314 N N . VAL A 1 324 ? -20.852 -18.439 48.332 1.00 95.75 324 VAL A N 1
ATOM 2315 C CA . VAL A 1 324 ? -21.746 -17.279 48.439 1.00 95.75 324 VAL A CA 1
ATOM 2316 C C . VAL A 1 324 ? -22.059 -17.035 49.915 1.00 95.75 324 VAL A C 1
ATOM 2318 O O . VAL A 1 324 ? -22.787 -17.826 50.533 1.00 95.75 324 VAL A O 1
ATOM 2321 N N . ASP A 1 325 ? -21.524 -15.967 50.501 1.00 95.06 325 ASP A N 1
ATOM 2322 C CA . ASP A 1 325 ? -21.783 -15.587 51.887 1.00 95.06 325 ASP A CA 1
ATOM 2323 C C . ASP A 1 325 ? -21.879 -14.063 52.139 1.00 95.06 325 ASP A C 1
ATOM 2325 O O . ASP A 1 325 ? -22.247 -13.263 51.278 1.00 95.06 325 ASP A O 1
ATOM 2329 N N . GLY A 1 326 ? -21.681 -13.642 53.393 1.00 95.00 326 GLY A N 1
ATOM 2330 C CA . GLY A 1 326 ? -21.758 -12.231 53.769 1.00 95.00 326 GLY A CA 1
ATOM 2331 C C . GLY A 1 326 ? -20.651 -11.366 53.157 1.00 95.00 326 GLY A C 1
ATOM 2332 O O . GLY A 1 326 ? -20.807 -10.144 53.113 1.00 95.00 326 GLY A O 1
ATOM 2333 N N . LEU A 1 327 ? -19.552 -11.969 52.697 1.00 95.00 327 LEU A N 1
ATOM 2334 C CA . LEU A 1 327 ? -18.484 -11.281 51.993 1.00 95.00 327 LEU A CA 1
ATOM 2335 C C . LEU A 1 327 ? -18.976 -10.779 50.635 1.00 95.00 327 LEU A C 1
ATOM 2337 O O . LEU A 1 327 ? -18.751 -9.610 50.331 1.00 95.00 327 LEU A O 1
ATOM 2341 N N . ASP A 1 328 ? -19.738 -11.568 49.880 1.00 95.38 328 ASP A N 1
ATOM 2342 C CA . ASP A 1 328 ? -20.274 -11.153 48.574 1.00 95.38 328 ASP A CA 1
ATOM 2343 C C . ASP A 1 328 ? -21.286 -10.010 48.702 1.00 95.38 328 ASP A C 1
ATOM 2345 O O . ASP A 1 328 ? -21.295 -9.082 47.894 1.00 95.38 328 ASP A O 1
ATOM 2349 N N . ILE A 1 329 ? -22.069 -9.982 49.788 1.00 95.19 329 ILE A N 1
ATOM 2350 C CA . ILE A 1 329 ? -22.949 -8.839 50.094 1.00 95.19 329 ILE A CA 1
ATOM 2351 C C . ILE A 1 329 ? -22.140 -7.542 50.216 1.00 95.19 329 ILE A C 1
ATOM 2353 O O . ILE A 1 329 ? -22.609 -6.477 49.813 1.00 95.19 329 ILE A O 1
ATOM 2357 N N . SER A 1 330 ? -20.920 -7.603 50.758 1.00 93.31 330 SER A N 1
ATOM 2358 C CA . SER A 1 330 ? -20.077 -6.412 50.891 1.00 93.31 330 SER A CA 1
ATOM 2359 C C . SER A 1 330 ? -19.637 -5.842 49.540 1.00 93.31 330 SER A C 1
ATOM 2361 O O . SER A 1 330 ? -19.500 -4.625 49.426 1.00 93.31 330 SER A O 1
ATOM 2363 N N . PHE A 1 331 ? -19.493 -6.681 48.508 1.00 91.06 331 PHE A N 1
ATOM 2364 C CA . PHE A 1 331 ? -19.213 -6.221 47.145 1.00 91.06 331 PHE A CA 1
ATOM 2365 C C . PHE A 1 331 ? -20.393 -5.433 46.581 1.00 91.06 331 PHE A C 1
ATOM 2367 O O . PHE A 1 331 ? -20.185 -4.339 46.063 1.00 91.06 331 PHE A O 1
ATOM 2374 N N . VAL A 1 332 ? -21.624 -5.920 46.779 1.00 92.44 332 VAL A N 1
ATOM 2375 C CA . VAL A 1 332 ? -22.834 -5.188 46.374 1.00 92.44 332 VAL A CA 1
ATOM 2376 C C . VAL A 1 332 ? -22.924 -3.857 47.109 1.00 92.44 332 VAL A C 1
ATOM 2378 O O . VAL A 1 332 ? -23.019 -2.811 46.480 1.00 92.44 332 VAL A O 1
ATOM 2381 N N . LEU A 1 333 ? -22.799 -3.861 48.438 1.00 91.88 333 LEU A N 1
ATOM 2382 C CA . LEU A 1 333 ? -22.900 -2.643 49.251 1.00 91.88 333 LEU A CA 1
ATOM 2383 C C . LEU A 1 333 ? -21.850 -1.577 48.901 1.00 91.88 333 LEU A C 1
ATOM 2385 O O . LEU A 1 333 ? -22.129 -0.387 49.041 1.00 91.88 333 LEU A O 1
ATOM 2389 N N . ASN A 1 334 ? -20.661 -1.984 48.456 1.00 89.38 334 ASN A N 1
ATOM 2390 C CA . ASN A 1 334 ? -19.616 -1.059 48.014 1.00 89.38 334 ASN A CA 1
ATOM 2391 C C . ASN A 1 334 ? -19.867 -0.487 46.609 1.00 89.38 334 ASN A C 1
ATOM 2393 O O . ASN A 1 334 ? -19.246 0.516 46.262 1.00 89.38 334 ASN A O 1
ATOM 2397 N N . ALA A 1 335 ? -20.761 -1.098 45.831 1.00 88.25 335 ALA A N 1
ATOM 2398 C CA . ALA A 1 335 ? -21.076 -0.727 44.455 1.00 88.25 335 ALA A CA 1
ATOM 2399 C C . ALA A 1 335 ? -22.484 -0.120 44.287 1.00 88.25 335 ALA A C 1
ATOM 2401 O O . ALA A 1 335 ? -22.901 0.094 43.158 1.00 88.25 335 ALA A O 1
ATOM 2402 N N . PHE A 1 336 ? -23.207 0.176 45.380 1.00 90.50 336 PHE A N 1
ATOM 2403 C CA . PHE A 1 336 ? -24.571 0.726 45.337 1.00 90.50 336 PHE A CA 1
ATOM 2404 C C . PHE A 1 336 ? -24.682 1.978 44.455 1.00 90.50 336 PHE A C 1
ATOM 2406 O O . PHE A 1 336 ? -24.017 2.988 44.708 1.00 90.50 336 PHE A O 1
ATOM 2413 N N . GLY A 1 337 ? -25.607 1.946 43.499 1.00 87.00 337 GLY A N 1
ATOM 2414 C CA . GLY A 1 337 ? -25.827 3.026 42.545 1.00 87.00 337 GLY A CA 1
ATOM 2415 C C . GLY A 1 337 ? -26.123 2.518 41.133 1.00 87.00 337 GLY A C 1
ATOM 2416 O O . GLY A 1 337 ? -26.159 1.313 40.909 1.00 87.00 337 GLY A O 1
ATOM 2417 N N . PRO A 1 338 ? -26.373 3.430 40.180 1.00 81.69 338 PRO A N 1
ATOM 2418 C CA . PRO A 1 338 ? -26.453 3.061 38.772 1.00 81.69 338 PRO A CA 1
ATOM 2419 C C . PRO A 1 338 ? -25.125 2.453 38.320 1.00 81.69 338 PRO A C 1
ATOM 2421 O O . PRO A 1 338 ? -24.059 2.939 38.712 1.00 81.69 338 PRO A O 1
ATOM 2424 N N . CYS A 1 339 ? -25.206 1.411 37.503 1.00 73.56 339 CYS A N 1
ATOM 2425 C CA . CYS A 1 339 ? -24.034 0.892 36.821 1.00 73.56 339 CYS A CA 1
ATOM 2426 C C . CYS A 1 339 ? -23.606 1.876 35.724 1.00 73.56 339 CYS A C 1
ATOM 2428 O O . CYS A 1 339 ? -24.489 2.498 35.119 1.00 73.56 339 CYS A O 1
ATOM 2430 N N . PRO A 1 340 ? -22.290 2.079 35.535 1.00 63.16 340 PRO A N 1
ATOM 2431 C CA . PRO A 1 340 ? -21.763 2.757 34.355 1.00 63.16 340 PRO A CA 1
ATOM 2432 C C . PRO A 1 340 ? -22.303 2.110 33.074 1.00 63.16 340 PRO A C 1
ATOM 2434 O O . PRO A 1 340 ? -22.525 0.876 33.096 1.00 63.16 340 PRO A O 1
#